Protein AF-A0A2D7XIA0-F1 (afdb_monomer_lite)

pLDDT: mean 88.42, std 13.6, range [32.47, 98.75]

Structure (mmCIF, N/CA/C/O backbone):
data_AF-A0A2D7XIA0-F1
#
_entry.id   AF-A0A2D7XIA0-F1
#
loop_
_atom_site.group_PDB
_atom_site.id
_atom_site.type_symbol
_atom_site.label_atom_id
_atom_site.label_alt_id
_atom_site.label_comp_id
_atom_site.label_asym_id
_atom_site.label_entity_id
_atom_site.label_seq_id
_atom_site.pdbx_PDB_ins_code
_atom_site.Cartn_x
_atom_site.Cartn_y
_atom_site.Cartn_z
_atom_site.occupancy
_atom_site.B_iso_or_equiv
_atom_site.auth_seq_id
_atom_site.auth_comp_id
_atom_site.auth_asym_id
_atom_site.auth_atom_id
_atom_site.pdbx_PDB_model_num
ATOM 1 N N . MET A 1 1 ? 9.851 -0.575 12.752 1.00 73.62 1 MET A N 1
ATOM 2 C CA . MET A 1 1 ? 10.329 0.551 11.914 1.00 73.62 1 MET A CA 1
ATOM 3 C C . MET A 1 1 ? 9.245 0.854 10.890 1.00 73.62 1 MET A C 1
ATOM 5 O O . MET A 1 1 ? 8.615 -0.094 10.438 1.00 73.62 1 MET A O 1
ATOM 9 N N . LYS A 1 2 ? 8.989 2.128 10.565 1.00 90.25 2 LYS A N 1
ATOM 10 C CA . LYS A 1 2 ? 7.952 2.494 9.583 1.00 90.25 2 LYS A CA 1
ATOM 11 C C . LYS A 1 2 ? 8.299 1.929 8.205 1.00 90.25 2 LYS A C 1
ATOM 13 O O . LYS A 1 2 ? 9.472 1.936 7.835 1.00 90.25 2 LYS A O 1
ATOM 18 N N . ARG A 1 3 ? 7.309 1.466 7.441 1.00 94.94 3 ARG A N 1
ATOM 19 C CA . ARG A 1 3 ? 7.526 0.905 6.100 1.00 94.94 3 ARG A CA 1
ATOM 20 C C . ARG A 1 3 ? 7.288 1.941 5.016 1.00 94.94 3 ARG A C 1
ATOM 22 O O . ARG A 1 3 ? 6.216 2.537 4.913 1.00 94.94 3 ARG A O 1
ATOM 29 N N . LEU A 1 4 ? 8.323 2.162 4.216 1.00 96.62 4 LEU A N 1
ATOM 30 C CA . LEU A 1 4 ? 8.286 3.041 3.060 1.00 96.62 4 LEU A CA 1
ATOM 31 C C . LEU A 1 4 ? 7.935 2.186 1.848 1.00 96.62 4 LEU A C 1
ATOM 33 O O . LEU A 1 4 ? 8.758 1.402 1.388 1.00 96.62 4 LEU A O 1
ATOM 37 N N . VAL A 1 5 ? 6.709 2.319 1.352 1.00 98.19 5 VAL A N 1
ATOM 38 C CA . VAL A 1 5 ? 6.204 1.464 0.278 1.00 98.19 5 VAL A CA 1
ATOM 39 C C . VAL A 1 5 ? 6.443 2.141 -1.071 1.00 98.19 5 VAL A C 1
ATOM 41 O O . VAL A 1 5 ? 5.944 3.235 -1.344 1.00 98.19 5 VAL A O 1
ATOM 44 N N . HIS A 1 6 ? 7.246 1.515 -1.927 1.00 98.00 6 HIS A N 1
ATOM 45 C CA . HIS A 1 6 ? 7.620 2.086 -3.217 1.00 98.00 6 HIS A CA 1
ATOM 46 C C . HIS A 1 6 ? 6.668 1.615 -4.318 1.00 98.00 6 HIS A C 1
ATOM 48 O O . HIS A 1 6 ? 6.614 0.433 -4.650 1.00 98.00 6 HIS A O 1
ATOM 54 N N . GLY A 1 7 ? 5.920 2.557 -4.895 1.00 97.56 7 GLY A N 1
ATOM 55 C CA . GLY A 1 7 ? 5.048 2.288 -6.033 1.00 97.56 7 GLY A CA 1
ATOM 56 C C . GLY A 1 7 ? 5.848 1.938 -7.289 1.00 97.56 7 GLY A C 1
ATOM 57 O O . GLY A 1 7 ? 6.831 2.609 -7.610 1.00 97.56 7 GLY A O 1
ATOM 58 N N . THR A 1 8 ? 5.395 0.909 -7.995 1.00 97.38 8 THR A N 1
ATOM 59 C CA . THR A 1 8 ? 5.923 0.425 -9.281 1.00 97.38 8 THR A CA 1
ATOM 60 C C . THR A 1 8 ? 5.027 0.888 -10.446 1.00 97.38 8 THR A C 1
ATOM 62 O O . THR A 1 8 ? 3.911 1.352 -10.187 1.00 97.38 8 THR A O 1
ATOM 65 N N . PRO A 1 9 ? 5.483 0.855 -11.718 1.00 97.75 9 PRO A N 1
ATOM 66 C CA . PRO A 1 9 ? 6.741 0.302 -12.236 1.00 97.75 9 PRO A CA 1
ATOM 67 C C . PRO A 1 9 ? 7.968 1.216 -12.079 1.00 97.75 9 PRO A C 1
ATOM 69 O O . PRO A 1 9 ? 7.899 2.426 -12.287 1.00 97.75 9 PRO A O 1
ATOM 72 N N . ILE A 1 10 ? 9.135 0.627 -11.800 1.00 97.94 10 ILE A N 1
ATOM 73 C CA . ILE A 1 10 ? 10.443 1.292 -11.926 1.00 97.94 10 ILE A CA 1
ATOM 74 C C . ILE A 1 10 ? 10.971 1.095 -13.348 1.00 97.94 10 ILE A C 1
ATOM 76 O O . ILE A 1 10 ? 11.154 -0.039 -13.795 1.00 97.94 10 ILE A O 1
ATOM 80 N N . THR A 1 11 ? 11.248 2.190 -14.061 1.00 95.81 11 THR A N 1
ATOM 81 C CA . THR A 1 11 ? 11.627 2.142 -15.481 1.00 95.81 11 THR A CA 1
ATOM 82 C C . THR A 1 11 ? 12.991 2.795 -15.730 1.00 95.81 11 THR A C 1
ATOM 84 O O . THR A 1 11 ? 13.174 3.966 -15.410 1.00 95.81 11 THR A O 1
ATOM 87 N N . PRO A 1 12 ? 13.949 2.103 -16.378 1.00 95.69 12 PRO A N 1
ATOM 88 C CA . PRO A 1 12 ? 13.855 0.745 -16.923 1.00 95.69 12 PRO A CA 1
ATOM 89 C C . PRO A 1 12 ? 13.878 -0.354 -15.847 1.00 95.69 12 PRO A C 1
ATOM 91 O O . PRO A 1 12 ? 14.567 -0.222 -14.838 1.00 95.69 12 PRO A O 1
ATOM 94 N N . LYS A 1 13 ? 13.208 -1.485 -16.129 1.00 96.69 13 LYS A N 1
ATOM 95 C CA . LYS A 1 13 ? 13.048 -2.649 -15.229 1.00 96.69 13 LYS A CA 1
ATOM 96 C C . LYS A 1 13 ? 14.347 -3.124 -14.568 1.00 96.69 13 LYS A C 1
ATOM 98 O O . LYS A 1 13 ? 14.341 -3.481 -13.397 1.00 96.69 13 LYS A O 1
ATOM 103 N N . ARG A 1 14 ? 15.481 -3.053 -15.278 1.00 96.62 14 ARG A N 1
ATOM 104 C CA . ARG A 1 14 ? 16.814 -3.413 -14.749 1.00 96.62 14 ARG A CA 1
ATOM 105 C C . ARG A 1 14 ? 17.237 -2.640 -13.491 1.00 96.62 14 ARG A C 1
ATOM 107 O O . ARG A 1 14 ? 18.211 -3.021 -12.857 1.00 96.62 14 ARG A O 1
ATOM 114 N N . LEU A 1 15 ? 16.569 -1.531 -13.165 1.00 97.69 15 LEU A N 1
ATOM 115 C CA . LEU A 1 15 ? 16.849 -0.735 -11.970 1.00 97.69 15 LEU A CA 1
ATOM 116 C C . LEU A 1 15 ? 16.057 -1.191 -10.741 1.00 97.69 15 LEU A C 1
ATOM 118 O O . LEU A 1 15 ? 16.455 -0.849 -9.632 1.00 97.69 15 LEU A O 1
ATOM 122 N N . LEU A 1 16 ? 14.978 -1.963 -10.911 1.00 98.25 16 LEU A N 1
ATOM 123 C CA . LEU A 1 16 ? 14.151 -2.449 -9.804 1.00 98.25 16 LEU A CA 1
ATOM 124 C C . LEU A 1 16 ? 14.953 -3.214 -8.726 1.00 98.25 16 LEU A C 1
ATOM 126 O O . LEU A 1 16 ? 14.716 -2.949 -7.549 1.00 98.25 16 LEU A O 1
ATOM 130 N N . PRO A 1 17 ? 15.963 -4.054 -9.058 1.00 98.44 17 PRO A N 1
ATOM 131 C CA . PRO A 1 17 ? 16.793 -4.722 -8.050 1.00 98.44 17 PRO A CA 1
ATOM 132 C C . PRO A 1 17 ? 17.541 -3.782 -7.092 1.00 98.44 17 PRO A C 1
ATOM 134 O O . PRO A 1 17 ? 17.964 -4.220 -6.027 1.00 98.44 17 PRO A O 1
ATOM 137 N N . GLN A 1 18 ? 17.685 -2.490 -7.418 1.00 98.19 18 GLN A N 1
ATOM 138 C CA . GLN A 1 18 ? 18.244 -1.499 -6.488 1.00 98.19 18 GLN A CA 1
ATOM 139 C C . GLN A 1 18 ? 17.353 -1.257 -5.257 1.00 98.19 18 GLN A C 1
ATOM 141 O O . GLN A 1 18 ? 17.819 -0.677 -4.284 1.00 98.19 18 GLN A O 1
ATOM 146 N N . LEU A 1 19 ? 16.090 -1.694 -5.289 1.00 98.25 19 LEU A N 1
ATOM 147 C CA . LEU A 1 19 ? 15.147 -1.629 -4.169 1.00 98.25 19 LEU A CA 1
ATOM 148 C C . LEU A 1 19 ? 15.002 -2.975 -3.437 1.00 98.25 19 LEU A C 1
ATOM 150 O O . LEU A 1 19 ? 14.031 -3.168 -2.708 1.00 98.25 19 LEU A O 1
ATOM 154 N N . LYS A 1 20 ? 15.931 -3.924 -3.628 1.00 98.38 20 LYS A N 1
ATOM 155 C CA . LYS A 1 20 ? 15.899 -5.217 -2.929 1.00 98.38 20 LYS A CA 1
ATOM 156 C C . LYS A 1 20 ? 15.796 -5.017 -1.412 1.00 98.38 20 LYS A C 1
ATOM 158 O O . LYS A 1 20 ? 16.528 -4.219 -0.832 1.00 98.38 20 LYS A O 1
ATOM 163 N N . GLY A 1 21 ? 14.912 -5.780 -0.777 1.00 98.00 21 GLY A N 1
ATOM 164 C CA . GLY A 1 21 ? 14.666 -5.743 0.659 1.00 98.00 21 GLY A CA 1
ATOM 165 C C . GLY A 1 21 ? 13.781 -4.584 1.123 1.00 98.00 21 GLY A C 1
ATOM 166 O O . GLY A 1 21 ? 13.704 -4.363 2.326 1.00 98.00 21 GLY A O 1
ATOM 167 N N . LYS A 1 22 ? 13.142 -3.835 0.212 1.00 98.00 22 LYS A N 1
ATOM 168 C CA . LYS A 1 22 ? 12.190 -2.759 0.541 1.00 98.00 22 LYS A CA 1
ATOM 169 C C . LYS A 1 22 ? 10.736 -3.223 0.370 1.00 98.00 22 LYS A C 1
ATOM 171 O O . LYS A 1 22 ? 10.475 -4.295 -0.173 1.00 98.00 22 LYS A O 1
ATOM 176 N N . SER A 1 23 ? 9.795 -2.402 0.834 1.00 98.56 23 SER A N 1
ATOM 177 C CA . SER A 1 23 ? 8.358 -2.587 0.606 1.00 98.56 23 SER A CA 1
ATOM 178 C C . SER A 1 23 ? 7.933 -2.079 -0.779 1.00 98.56 23 SER A C 1
ATOM 180 O O . SER A 1 23 ? 8.450 -1.067 -1.262 1.00 98.56 23 SER A O 1
ATOM 182 N N . PHE A 1 24 ? 6.935 -2.719 -1.390 1.00 98.69 24 PHE A N 1
ATOM 183 C CA . PHE A 1 24 ? 6.454 -2.384 -2.736 1.00 98.69 24 PHE A CA 1
ATOM 184 C C . PHE A 1 24 ? 4.941 -2.198 -2.788 1.00 98.69 24 PHE A C 1
ATOM 186 O O . PHE A 1 24 ? 4.205 -2.829 -2.039 1.00 98.69 24 PHE A O 1
ATOM 193 N N . CYS A 1 25 ? 4.480 -1.347 -3.702 1.00 98.56 25 CYS A N 1
ATOM 194 C CA . CYS A 1 25 ? 3.079 -1.264 -4.103 1.00 98.56 25 CYS A CA 1
ATOM 195 C C . CYS A 1 25 ? 2.994 -1.541 -5.608 1.00 98.56 25 CYS A C 1
ATOM 197 O O . CYS A 1 25 ? 3.651 -0.865 -6.412 1.00 98.56 25 CYS A O 1
ATOM 199 N N . VAL A 1 26 ? 2.227 -2.562 -5.980 1.00 98.62 26 VAL A N 1
ATOM 200 C CA . VAL A 1 26 ? 2.000 -2.976 -7.367 1.00 98.62 26 VAL A CA 1
ATOM 201 C C . VAL A 1 26 ? 0.521 -2.808 -7.666 1.00 98.62 26 VAL A C 1
ATOM 203 O O . VAL A 1 26 ? -0.319 -3.340 -6.947 1.00 98.62 26 VAL A O 1
ATOM 206 N N . SER A 1 27 ? 0.206 -2.054 -8.717 1.00 97.94 27 SER A N 1
ATOM 207 C CA . SER A 1 27 ? -1.174 -1.804 -9.129 1.00 97.94 27 SER A CA 1
ATOM 208 C C . SER A 1 27 ? -1.606 -2.809 -10.184 1.00 97.94 27 SER A C 1
ATOM 210 O O . SER A 1 27 ? -0.847 -3.099 -11.104 1.00 97.94 27 SER A O 1
ATOM 212 N N . TYR A 1 28 ? -2.849 -3.275 -10.127 1.00 98.25 28 TYR A N 1
ATOM 213 C CA . TYR A 1 28 ? -3.418 -4.140 -11.158 1.00 98.25 28 TYR A CA 1
ATOM 214 C C . TYR A 1 28 ? -3.533 -3.446 -12.527 1.00 98.25 28 TYR A C 1
ATOM 216 O O . TYR A 1 28 ? -3.495 -4.102 -13.563 1.00 98.25 28 TYR A O 1
ATOM 224 N N . MET A 1 29 ? -3.556 -2.105 -12.555 1.00 96.25 29 MET A N 1
ATOM 225 C CA . MET A 1 29 ? -3.410 -1.320 -13.793 1.00 96.25 29 MET A CA 1
ATOM 226 C C . MET A 1 29 ? -2.012 -1.416 -14.421 1.00 96.25 29 MET A C 1
ATOM 228 O O . MET A 1 29 ? -1.863 -1.118 -15.605 1.00 96.25 29 MET A O 1
ATOM 232 N N . HIS A 1 30 ? -0.998 -1.782 -13.633 1.00 96.31 30 HIS A N 1
ATOM 233 C CA . HIS A 1 30 ? 0.407 -1.894 -14.031 1.00 96.31 30 HIS A CA 1
ATOM 234 C C . HIS A 1 30 ? 1.074 -3.113 -13.347 1.00 96.31 30 HIS A C 1
ATOM 236 O O . HIS A 1 30 ? 1.945 -2.948 -12.485 1.00 96.31 30 HIS A O 1
ATOM 242 N N . PRO A 1 31 ? 0.643 -4.352 -13.674 1.00 97.81 31 PRO A N 1
ATOM 243 C CA . PRO A 1 31 ? 1.037 -5.560 -12.946 1.00 97.81 31 PRO A CA 1
ATOM 244 C C . PRO A 1 31 ? 2.395 -6.134 -13.388 1.00 97.81 31 PRO A C 1
ATOM 246 O O . PRO A 1 31 ? 2.843 -7.147 -12.851 1.00 97.81 31 PRO A O 1
ATOM 249 N N . GLU A 1 32 ? 3.060 -5.523 -14.373 1.00 97.38 32 GLU A N 1
ATOM 250 C CA . GLU A 1 32 ? 4.203 -6.083 -15.106 1.00 97.38 32 GLU A CA 1
ATOM 251 C C . GLU A 1 32 ? 5.465 -6.362 -14.272 1.00 97.38 32 GLU A C 1
ATOM 253 O O . GLU A 1 32 ? 6.375 -7.036 -14.758 1.00 97.38 32 GLU A O 1
ATOM 258 N N . GLN A 1 33 ? 5.542 -5.826 -13.050 1.00 98.12 33 GLN A N 1
ATOM 259 C CA . GLN A 1 33 ? 6.669 -6.007 -12.126 1.00 98.12 33 GLN A CA 1
ATOM 260 C C . GLN A 1 33 ? 6.307 -6.813 -10.872 1.00 98.12 33 GLN A C 1
ATOM 262 O O . GLN A 1 33 ? 7.118 -6.902 -9.953 1.00 98.12 33 GLN A O 1
ATOM 267 N N . LEU A 1 34 ? 5.109 -7.414 -10.810 1.00 98.69 34 LEU A N 1
ATOM 268 C CA . LEU A 1 34 ? 4.677 -8.163 -9.626 1.00 98.69 34 LEU A CA 1
ATOM 269 C C . LEU A 1 34 ? 5.642 -9.306 -9.280 1.00 98.69 34 LEU A C 1
ATOM 271 O O . LEU A 1 34 ? 5.996 -9.465 -8.116 1.00 98.69 34 LEU A O 1
ATOM 275 N N . ALA A 1 35 ? 6.050 -10.100 -10.273 1.00 98.50 35 ALA A N 1
ATOM 276 C CA . ALA A 1 35 ? 6.908 -11.261 -10.042 1.00 98.50 35 ALA A CA 1
ATOM 277 C C . ALA A 1 35 ? 8.250 -10.845 -9.424 1.00 98.50 35 ALA A C 1
ATOM 279 O O . ALA A 1 35 ? 8.656 -11.394 -8.404 1.00 98.50 35 ALA A O 1
ATOM 280 N N . GLU A 1 36 ? 8.883 -9.806 -9.970 1.00 98.62 36 GLU A N 1
ATOM 281 C CA . GLU A 1 36 ? 10.132 -9.277 -9.429 1.00 98.62 36 GLU A CA 1
ATOM 282 C C . GLU A 1 36 ? 9.936 -8.652 -8.046 1.00 98.62 36 GLU A C 1
ATOM 284 O O . GLU A 1 36 ? 10.786 -8.808 -7.177 1.00 98.62 36 GLU A O 1
ATOM 289 N N . CYS A 1 37 ? 8.820 -7.959 -7.805 1.00 98.69 37 CYS A N 1
ATOM 290 C CA . CYS A 1 37 ? 8.518 -7.419 -6.481 1.00 98.69 37 CYS A CA 1
ATOM 291 C C . CYS A 1 37 ? 8.350 -8.517 -5.427 1.00 98.69 37 CYS A C 1
ATOM 293 O O . CYS A 1 37 ? 8.817 -8.329 -4.309 1.00 98.69 37 CYS A O 1
ATOM 295 N N . ILE A 1 38 ? 7.745 -9.659 -5.771 1.00 98.75 38 ILE A N 1
ATOM 296 C CA . ILE A 1 38 ? 7.645 -10.818 -4.869 1.00 98.75 38 ILE A CA 1
ATOM 297 C C . ILE A 1 38 ? 9.037 -11.379 -4.541 1.00 98.75 38 ILE A C 1
ATOM 299 O O . ILE A 1 38 ? 9.295 -11.732 -3.396 1.00 98.75 38 ILE A O 1
ATOM 303 N N . GLU A 1 39 ? 9.952 -11.429 -5.510 1.00 98.50 39 GLU A N 1
ATOM 304 C CA . GLU A 1 39 ? 11.327 -11.905 -5.283 1.00 98.50 39 GLU A CA 1
ATOM 305 C C . GLU A 1 39 ? 12.189 -10.916 -4.484 1.00 98.50 39 GLU A C 1
ATOM 307 O O . GLU A 1 39 ? 13.129 -11.310 -3.790 1.00 98.50 39 GLU A O 1
ATOM 312 N N . LEU A 1 40 ? 11.911 -9.617 -4.619 1.00 98.62 40 LEU A N 1
ATOM 313 C CA . LEU A 1 40 ? 12.739 -8.551 -4.062 1.00 98.62 40 LEU A CA 1
ATOM 314 C C . LEU A 1 40 ? 12.235 -8.013 -2.725 1.00 98.62 40 LEU A C 1
ATOM 316 O O . LEU A 1 40 ? 13.024 -7.363 -2.036 1.00 98.62 40 LEU A O 1
ATOM 320 N N . VAL A 1 41 ? 10.963 -8.213 -2.365 1.00 98.56 41 VAL A N 1
ATOM 321 C CA . VAL A 1 41 ? 10.404 -7.703 -1.104 1.00 98.56 41 VAL A CA 1
ATOM 322 C C . VAL A 1 41 ? 11.146 -8.309 0.088 1.00 98.56 41 VAL A C 1
ATOM 324 O O . VAL A 1 41 ? 11.486 -9.490 0.102 1.00 98.56 41 VAL A O 1
ATOM 327 N N . GLY A 1 42 ? 11.450 -7.485 1.092 1.00 97.81 42 GLY A N 1
ATOM 328 C CA . GLY A 1 42 ? 12.070 -7.974 2.324 1.00 97.81 42 GLY A CA 1
ATOM 329 C C . GLY A 1 42 ? 11.107 -8.847 3.135 1.00 97.81 42 GLY A C 1
ATOM 330 O O . GLY A 1 42 ? 9.906 -8.599 3.150 1.00 97.81 42 GLY A O 1
ATOM 331 N N . GLU A 1 43 ? 11.632 -9.830 3.868 1.00 95.06 43 GLU A N 1
ATOM 332 C CA . GLU A 1 43 ? 10.827 -10.740 4.707 1.00 95.06 43 GLU A CA 1
ATOM 333 C C . GLU A 1 43 ? 9.964 -9.991 5.740 1.00 95.06 43 GLU A C 1
ATOM 335 O O . GLU A 1 43 ? 8.821 -10.355 5.988 1.00 95.06 43 GLU A O 1
ATOM 340 N N . ASN A 1 44 ? 10.490 -8.888 6.286 1.00 94.88 44 ASN A N 1
ATOM 341 C CA . ASN A 1 44 ? 9.807 -8.034 7.266 1.00 94.88 44 ASN A CA 1
ATOM 342 C C . ASN A 1 44 ? 9.151 -6.782 6.644 1.00 94.88 44 ASN A C 1
ATOM 344 O O . ASN A 1 44 ? 8.788 -5.849 7.371 1.00 94.88 44 ASN A O 1
ATOM 348 N N . GLU A 1 45 ? 9.069 -6.715 5.315 1.00 97.31 45 GLU A N 1
ATOM 349 C CA . GLU A 1 45 ? 8.474 -5.613 4.550 1.00 97.31 45 GLU A CA 1
ATOM 350 C C . GLU A 1 45 ? 7.041 -5.956 4.109 1.00 97.31 45 GLU A C 1
ATOM 352 O O . GLU A 1 45 ? 6.539 -7.030 4.425 1.00 97.31 45 GLU A O 1
ATOM 357 N N . ILE A 1 46 ? 6.358 -5.048 3.407 1.00 97.94 46 ILE A N 1
ATOM 358 C CA . ILE A 1 46 ? 4.989 -5.256 2.911 1.00 97.94 46 ILE A CA 1
ATOM 359 C C . ILE A 1 46 ? 4.941 -5.161 1.380 1.00 97.94 46 ILE A C 1
ATOM 361 O O . ILE A 1 46 ? 5.578 -4.289 0.780 1.00 97.94 46 ILE A O 1
ATOM 365 N N . LEU A 1 47 ? 4.155 -6.040 0.752 1.00 98.69 47 LEU A N 1
ATOM 366 C CA . LEU A 1 47 ? 3.783 -5.945 -0.662 1.00 98.69 47 LEU A CA 1
ATOM 367 C C . LEU A 1 47 ? 2.304 -5.557 -0.773 1.00 98.69 47 LEU A C 1
ATOM 369 O O . LEU A 1 47 ? 1.422 -6.367 -0.517 1.00 98.69 47 LEU A O 1
ATOM 373 N N . ILE A 1 48 ? 2.017 -4.321 -1.165 1.00 98.69 48 ILE A N 1
ATOM 374 C CA . ILE A 1 48 ? 0.648 -3.843 -1.371 1.00 98.69 48 ILE A CA 1
ATOM 375 C C . ILE A 1 48 ? 0.197 -4.177 -2.793 1.00 98.69 48 ILE A C 1
ATOM 377 O O . ILE A 1 48 ? 0.863 -3.822 -3.768 1.00 98.69 48 ILE A O 1
ATOM 381 N N . LEU A 1 49 ? -0.951 -4.841 -2.894 1.00 98.75 49 LEU A N 1
ATOM 382 C CA . LEU A 1 49 ? -1.640 -5.167 -4.137 1.00 98.75 49 LEU A CA 1
ATOM 383 C C . LEU A 1 49 ? -2.777 -4.157 -4.327 1.00 98.75 49 LEU A C 1
ATOM 385 O O . LEU A 1 49 ? -3.854 -4.285 -3.741 1.00 98.75 49 LEU A O 1
ATOM 389 N N . ASP A 1 50 ? -2.494 -3.118 -5.105 1.00 97.88 50 ASP A N 1
ATOM 390 C CA . ASP A 1 50 ? -3.403 -2.012 -5.395 1.00 97.88 50 ASP A CA 1
ATOM 391 C C . ASP A 1 50 ? -4.344 -2.378 -6.552 1.00 97.88 50 ASP A C 1
ATOM 393 O O . ASP A 1 50 ? -3.943 -2.955 -7.563 1.00 97.88 50 ASP A O 1
ATOM 397 N N . ASN A 1 51 ? -5.620 -2.034 -6.406 1.00 96.38 51 ASN A N 1
ATOM 398 C CA . ASN A 1 51 ? -6.676 -2.432 -7.336 1.00 96.38 51 ASN A CA 1
ATOM 399 C C . ASN A 1 51 ? -6.772 -1.570 -8.612 1.00 96.38 51 ASN A C 1
ATOM 401 O O . ASN A 1 51 ? -7.488 -1.918 -9.553 1.00 96.38 51 ASN A O 1
ATOM 405 N N . GLY A 1 52 ? -6.046 -0.451 -8.667 1.00 94.12 52 GLY A N 1
ATOM 406 C CA . GLY A 1 52 ? -5.972 0.438 -9.819 1.00 94.12 52 GLY A CA 1
ATOM 407 C C . GLY A 1 52 ? -7.116 1.443 -9.975 1.00 94.12 52 GLY A C 1
ATOM 408 O O . GLY A 1 52 ? -7.041 2.275 -10.886 1.00 94.12 52 GLY A O 1
ATOM 409 N N . ALA A 1 53 ? -8.123 1.441 -9.094 1.00 92.25 53 ALA A N 1
ATOM 410 C CA . ALA A 1 53 ? -9.324 2.277 -9.202 1.00 92.25 53 ALA A CA 1
ATOM 411 C C . ALA A 1 53 ? -8.998 3.771 -9.331 1.00 92.25 53 ALA A C 1
ATOM 413 O O . ALA A 1 53 ? -9.483 4.453 -10.235 1.00 92.25 53 ALA A O 1
ATOM 414 N N . PHE A 1 54 ? -8.085 4.273 -8.495 1.00 88.81 54 PHE A N 1
ATOM 415 C CA . PHE A 1 54 ? -7.656 5.672 -8.539 1.00 88.81 54 PHE A CA 1
ATOM 416 C C . PHE A 1 54 ? -7.013 6.053 -9.883 1.00 88.81 54 PHE A C 1
ATOM 418 O O . PHE A 1 54 ? -7.211 7.156 -10.401 1.00 88.81 54 PHE A O 1
ATOM 425 N N . THR A 1 55 ? -6.227 5.146 -10.470 1.00 90.00 55 THR A N 1
ATOM 426 C CA . THR A 1 55 ? -5.590 5.373 -11.774 1.00 90.00 55 THR A CA 1
ATOM 427 C C . THR A 1 55 ? -6.616 5.343 -12.902 1.00 90.00 55 THR A C 1
ATOM 429 O O . THR A 1 55 ? -6.550 6.201 -13.784 1.00 90.00 55 THR A O 1
ATOM 432 N N . ALA A 1 56 ? -7.562 4.402 -12.867 1.00 91.75 56 ALA A N 1
ATOM 433 C CA . ALA A 1 56 ? -8.652 4.310 -13.832 1.00 91.75 56 ALA A CA 1
ATOM 434 C C . ALA A 1 56 ? -9.525 5.573 -13.813 1.00 91.75 56 ALA A C 1
ATOM 436 O O . ALA A 1 56 ? -9.707 6.207 -14.853 1.00 91.75 56 ALA A O 1
ATOM 437 N N . TRP A 1 57 ? -9.935 6.026 -12.626 1.00 90.00 57 TRP A N 1
ATOM 438 C CA . TRP A 1 57 ? -10.712 7.252 -12.447 1.00 90.00 57 TRP A CA 1
ATOM 439 C C . TRP A 1 57 ? -10.013 8.491 -13.003 1.00 90.00 57 TRP A C 1
ATOM 441 O O . TRP A 1 57 ? -10.604 9.231 -13.787 1.00 90.00 57 TRP A O 1
ATOM 451 N N . LYS A 1 58 ? -8.723 8.686 -12.695 1.00 87.75 58 LYS A N 1
ATOM 452 C CA . LYS A 1 58 ? -7.949 9.805 -13.262 1.00 87.75 58 LYS A CA 1
ATOM 453 C C . LYS A 1 58 ? -7.852 9.773 -14.788 1.00 87.75 58 LYS A C 1
ATOM 455 O O . LYS A 1 58 ? -7.614 10.814 -15.393 1.00 87.75 58 LYS A O 1
ATOM 460 N N . LYS A 1 59 ? -7.973 8.593 -15.397 1.00 92.00 59 LYS A N 1
ATOM 461 C CA . LYS A 1 59 ? -7.955 8.398 -16.852 1.00 92.00 59 LYS A CA 1
ATOM 462 C C . LYS A 1 59 ? -9.361 8.375 -17.470 1.00 92.00 59 LYS A C 1
ATOM 464 O O . LYS A 1 59 ? -9.458 8.217 -18.680 1.00 92.00 59 LYS A O 1
ATOM 469 N N . GLY A 1 60 ? -10.428 8.519 -16.677 1.00 91.81 60 GLY A N 1
ATOM 470 C CA . GLY A 1 60 ? -11.809 8.403 -17.156 1.00 91.81 60 GLY A CA 1
ATOM 471 C C . GLY A 1 60 ? -12.182 6.991 -17.623 1.00 91.81 60 GLY A C 1
ATOM 472 O O . GLY A 1 60 ? -13.051 6.844 -18.476 1.00 91.81 60 GLY A O 1
ATOM 473 N N . ILE A 1 61 ? -11.505 5.962 -17.107 1.00 92.62 61 ILE A N 1
ATOM 474 C CA . ILE A 1 61 ? -11.757 4.556 -17.439 1.00 92.62 61 ILE A CA 1
ATOM 475 C C . ILE A 1 61 ? -12.770 3.993 -16.441 1.00 92.62 61 ILE A C 1
ATOM 477 O O . ILE A 1 61 ? -12.548 4.043 -15.231 1.00 92.62 61 ILE A O 1
ATOM 481 N N . THR A 1 62 ? -13.860 3.427 -16.954 1.00 91.31 62 THR A N 1
ATOM 482 C CA . THR A 1 62 ? -14.831 2.669 -16.158 1.00 91.31 62 THR A CA 1
ATOM 483 C C . THR A 1 62 ? -14.343 1.235 -15.977 1.00 91.31 62 THR A C 1
ATOM 485 O O . THR A 1 62 ? -13.972 0.583 -16.950 1.00 91.31 62 THR A O 1
ATOM 488 N N . LEU A 1 63 ? -14.350 0.752 -14.735 1.00 92.94 63 LEU A N 1
ATOM 489 C CA . LEU A 1 63 ? -13.988 -0.620 -14.382 1.00 92.94 63 LEU A CA 1
ATOM 490 C C . LEU A 1 63 ? -15.259 -1.458 -14.227 1.00 92.94 63 LEU A C 1
ATOM 492 O O . LEU A 1 63 ? -16.175 -1.058 -13.507 1.00 92.94 63 LEU A O 1
ATOM 496 N N . ASP A 1 64 ? -15.322 -2.594 -14.913 1.00 93.06 64 ASP A N 1
ATOM 497 C CA . ASP A 1 64 ? -16.480 -3.486 -14.930 1.00 93.06 64 ASP A CA 1
ATOM 498 C C . ASP A 1 64 ? -16.292 -4.706 -14.009 1.00 93.06 64 ASP A C 1
ATOM 500 O O . ASP A 1 64 ? -15.298 -4.835 -13.295 1.00 93.06 64 ASP A O 1
ATOM 504 N N . ALA A 1 65 ? -17.269 -5.615 -13.994 1.00 92.50 65 ALA A N 1
ATOM 505 C CA . ALA A 1 65 ? -17.198 -6.828 -13.181 1.00 92.50 65 ALA A CA 1
ATOM 506 C C . ALA A 1 65 ? -16.002 -7.725 -13.553 1.00 92.50 65 ALA A C 1
ATOM 508 O O . ALA A 1 65 ? -15.356 -8.275 -12.662 1.00 92.50 65 ALA A O 1
ATOM 509 N N . ALA A 1 66 ? -15.666 -7.820 -14.845 1.00 96.12 66 ALA A N 1
ATOM 510 C CA . ALA A 1 66 ? -14.547 -8.631 -15.315 1.00 96.12 66 ALA A CA 1
ATOM 511 C C . ALA A 1 66 ? -13.203 -8.097 -14.798 1.00 96.12 66 ALA A C 1
ATOM 513 O O . ALA A 1 66 ? -12.330 -8.887 -14.431 1.00 96.12 66 ALA A O 1
ATOM 514 N N . TRP A 1 67 ? -13.052 -6.770 -14.699 1.00 96.00 67 TRP A N 1
ATOM 515 C CA . TRP A 1 67 ? -11.901 -6.149 -14.046 1.00 96.00 67 TRP A CA 1
ATOM 516 C C . TRP A 1 67 ? -11.752 -6.605 -12.596 1.00 96.00 67 TRP A C 1
ATOM 518 O O . TRP A 1 67 ? -10.664 -7.003 -12.180 1.00 96.00 67 TRP A O 1
ATOM 528 N N . TRP A 1 68 ? -12.836 -6.554 -11.821 1.00 95.25 68 TRP A N 1
ATOM 529 C CA . TRP A 1 68 ? -12.796 -6.895 -10.401 1.00 95.25 68 TRP A CA 1
ATOM 530 C C . TRP A 1 68 ? -12.510 -8.377 -10.170 1.00 95.25 68 TRP A C 1
ATOM 532 O O . TRP A 1 68 ? -11.674 -8.707 -9.331 1.00 95.25 68 TRP A O 1
ATOM 542 N N . ASP A 1 69 ? -13.131 -9.265 -10.943 1.00 95.88 69 ASP A N 1
ATOM 543 C CA . ASP A 1 69 ? -12.859 -10.702 -10.860 1.00 95.88 69 ASP A CA 1
ATOM 544 C C . ASP A 1 69 ? -11.400 -11.013 -11.233 1.00 95.88 69 ASP A C 1
ATOM 546 O O . ASP A 1 69 ? -10.720 -11.775 -10.538 1.00 95.88 69 ASP A O 1
ATOM 550 N N . GLY A 1 70 ? -10.882 -10.350 -12.272 1.00 98.12 70 GLY A N 1
ATOM 551 C CA . GLY A 1 70 ? -9.476 -10.424 -12.660 1.00 98.12 70 GLY A CA 1
ATOM 552 C C . GLY A 1 70 ? -8.528 -9.910 -11.573 1.00 98.12 70 GLY A C 1
ATOM 553 O O . GLY A 1 70 ? -7.517 -10.555 -11.287 1.00 98.12 70 GLY A O 1
ATOM 554 N N . PHE A 1 71 ? -8.874 -8.795 -10.926 1.00 98.19 71 PHE A N 1
ATOM 555 C CA . PHE A 1 71 ? -8.111 -8.227 -9.816 1.00 98.19 71 PHE A CA 1
ATOM 556 C C . PHE A 1 71 ? -8.016 -9.204 -8.643 1.00 98.19 71 PHE A C 1
ATOM 558 O O . PHE A 1 71 ? -6.914 -9.471 -8.163 1.00 98.19 71 PHE A O 1
ATOM 565 N N . TYR A 1 72 ? -9.136 -9.779 -8.196 1.00 98.12 72 TYR A N 1
ATOM 566 C CA . TYR A 1 72 ? -9.120 -10.718 -7.072 1.00 98.12 72 TYR A CA 1
ATOM 567 C C . TYR A 1 72 ? -8.357 -12.001 -7.405 1.00 98.12 72 TYR A C 1
ATOM 569 O O . TYR A 1 72 ? -7.574 -12.475 -6.581 1.00 98.12 72 TYR A O 1
ATOM 577 N N . ALA A 1 73 ? -8.516 -12.543 -8.617 1.00 98.38 73 ALA A N 1
ATOM 578 C CA . ALA A 1 73 ? -7.745 -13.704 -9.062 1.00 98.38 73 ALA A CA 1
ATOM 579 C C . ALA A 1 73 ? -6.233 -13.415 -9.060 1.00 98.38 73 ALA A C 1
ATOM 581 O O . ALA A 1 73 ? -5.442 -14.210 -8.545 1.00 98.38 73 ALA A O 1
ATOM 582 N N . TRP A 1 74 ? -5.837 -12.249 -9.576 1.00 98.75 74 TRP A N 1
ATOM 583 C CA . TRP A 1 74 ? -4.453 -11.780 -9.578 1.00 98.75 74 TRP A CA 1
ATOM 584 C C . TRP A 1 74 ? -3.901 -11.589 -8.161 1.00 98.75 74 TRP A C 1
ATOM 586 O O . TRP A 1 74 ? -2.816 -12.087 -7.849 1.00 98.75 74 TRP A O 1
ATOM 596 N N . ALA A 1 75 ? -4.658 -10.931 -7.281 1.00 98.62 75 ALA A N 1
ATOM 597 C CA . ALA A 1 75 ? -4.235 -10.666 -5.914 1.00 98.62 75 ALA A CA 1
ATOM 598 C C . ALA A 1 75 ? -4.103 -11.958 -5.095 1.00 98.62 75 ALA A C 1
ATOM 600 O O . ALA A 1 75 ? -3.111 -12.145 -4.390 1.00 98.62 75 ALA A O 1
ATOM 601 N N . ASN A 1 76 ? -5.051 -12.890 -5.226 1.00 98.56 76 ASN A N 1
ATOM 602 C CA . ASN A 1 76 ? -4.991 -14.190 -4.557 1.00 98.56 76 ASN A CA 1
ATOM 603 C C . ASN A 1 76 ? -3.769 -15.002 -5.009 1.00 98.56 76 ASN A C 1
ATOM 605 O O . ASN A 1 76 ? -3.046 -15.535 -4.168 1.00 98.56 76 ASN A O 1
ATOM 609 N N . ALA A 1 77 ? -3.476 -15.029 -6.313 1.00 98.62 77 ALA A N 1
ATOM 610 C CA . ALA A 1 77 ? -2.290 -15.703 -6.837 1.00 98.62 77 ALA A CA 1
ATOM 611 C C . ALA A 1 77 ? -0.973 -15.074 -6.338 1.00 98.62 77 ALA A C 1
ATOM 613 O O . ALA A 1 77 ? 0.026 -15.778 -6.173 1.00 98.62 77 ALA A O 1
ATOM 614 N N . ALA A 1 78 ? -0.954 -13.761 -6.092 1.00 98.75 78 ALA A N 1
ATOM 615 C CA . ALA A 1 78 ? 0.181 -13.081 -5.474 1.00 98.75 78 ALA A CA 1
ATOM 616 C C . ALA A 1 78 ? 0.319 -13.445 -3.985 1.00 98.75 78 ALA A C 1
ATOM 618 O O . ALA A 1 78 ? 1.410 -13.788 -3.532 1.00 98.75 78 ALA A O 1
ATOM 619 N N . MET A 1 79 ? -0.789 -13.435 -3.237 1.00 98.62 79 MET A N 1
ATOM 620 C CA . MET A 1 79 ? -0.828 -13.776 -1.809 1.00 98.62 79 MET A CA 1
ATOM 621 C C . MET A 1 79 ? -0.481 -15.241 -1.514 1.00 98.62 79 MET A C 1
ATOM 623 O O . MET A 1 79 ? 0.012 -15.526 -0.420 1.00 98.62 79 MET A O 1
ATOM 627 N N . ASP A 1 80 ? -0.701 -16.149 -2.471 1.00 98.50 80 ASP A N 1
ATOM 628 C CA . ASP A 1 80 ? -0.249 -17.548 -2.412 1.00 98.50 80 ASP A CA 1
ATOM 629 C C . ASP A 1 80 ? 1.283 -17.668 -2.439 1.00 98.50 80 ASP A C 1
ATOM 631 O O . ASP A 1 80 ? 1.849 -18.594 -1.863 1.00 98.50 80 ASP A O 1
ATOM 635 N N . LYS A 1 81 ? 1.965 -16.730 -3.109 1.00 98.31 81 LYS A N 1
ATOM 636 C CA . LYS A 1 81 ? 3.425 -16.733 -3.299 1.00 98.31 81 LYS A CA 1
ATOM 637 C C . LYS A 1 81 ? 4.164 -15.836 -2.307 1.00 98.31 81 LYS A C 1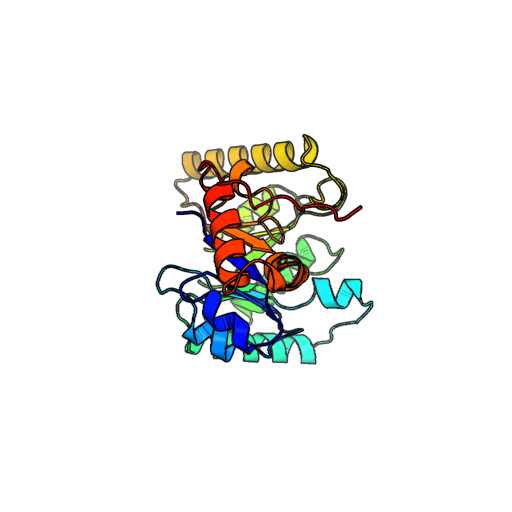
ATOM 639 O O . LYS A 1 81 ? 5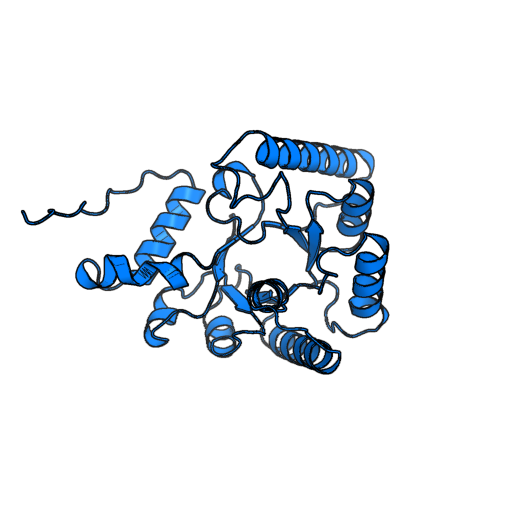.357 -16.020 -2.096 1.00 98.31 81 LYS A O 1
ATOM 644 N N . CYS A 1 82 ? 3.476 -14.854 -1.731 1.00 98.31 82 CYS A N 1
ATOM 645 C CA . CYS A 1 82 ? 4.054 -13.811 -0.895 1.00 98.31 82 CYS A CA 1
ATOM 646 C C . CYS A 1 82 ? 3.232 -13.674 0.403 1.00 98.31 82 CYS A C 1
ATOM 648 O O . CYS A 1 82 ? 2.166 -13.051 0.399 1.00 98.31 82 CYS A O 1
ATOM 650 N N . PRO A 1 83 ? 3.686 -14.273 1.524 1.00 96.75 83 PRO A N 1
ATOM 651 C CA . PRO A 1 83 ? 2.965 -14.256 2.800 1.00 96.75 83 PRO A CA 1
ATOM 652 C C . PRO A 1 83 ? 2.685 -12.848 3.340 1.00 96.75 83 PRO A C 1
ATOM 654 O O . PRO A 1 83 ? 1.633 -12.612 3.927 1.00 96.75 83 PRO A O 1
ATOM 657 N N . ASN A 1 84 ? 3.580 -11.899 3.080 1.00 97.00 84 ASN A N 1
ATOM 658 C CA . ASN A 1 84 ? 3.480 -10.495 3.481 1.00 97.00 84 ASN A CA 1
ATOM 659 C C . ASN A 1 84 ? 2.803 -9.588 2.431 1.00 97.00 84 ASN A C 1
ATOM 661 O O . ASN A 1 84 ? 2.882 -8.360 2.532 1.00 97.00 84 ASN A O 1
ATOM 665 N N . ALA A 1 85 ? 2.134 -10.168 1.427 1.00 98.62 85 ALA A N 1
ATOM 666 C CA . ALA A 1 85 ? 1.290 -9.411 0.513 1.00 98.62 85 ALA A CA 1
ATOM 667 C C . ALA A 1 85 ? -0.056 -9.043 1.152 1.00 98.62 85 ALA A C 1
ATOM 669 O O . ALA A 1 85 ? -0.679 -9.870 1.817 1.00 98.62 85 ALA A O 1
ATOM 670 N N . VAL A 1 86 ? -0.507 -7.811 0.910 1.00 98.69 86 VAL A N 1
ATOM 671 C CA . VAL A 1 86 ? -1.747 -7.239 1.442 1.00 98.69 86 VAL A CA 1
ATOM 672 C C . VAL A 1 86 ? -2.594 -6.698 0.294 1.00 98.69 86 VAL A C 1
ATOM 674 O O . VAL A 1 86 ? -2.126 -5.894 -0.514 1.00 98.69 86 VAL A O 1
ATOM 677 N N . CYS A 1 87 ? -3.847 -7.145 0.216 1.00 98.44 87 CYS A N 1
ATOM 678 C CA . CYS A 1 87 ? -4.778 -6.808 -0.860 1.00 98.44 87 CYS A CA 1
ATOM 679 C C . CYS A 1 87 ? -5.633 -5.589 -0.505 1.00 98.44 87 CYS A C 1
ATOM 681 O O . CYS A 1 87 ? -6.372 -5.626 0.477 1.00 98.44 87 CYS A O 1
ATOM 683 N N . VAL A 1 88 ? -5.591 -4.534 -1.322 1.00 97.81 88 VAL A N 1
ATOM 684 C CA . VAL A 1 88 ? -6.434 -3.345 -1.124 1.00 97.81 88 VAL A CA 1
ATOM 685 C C . VAL A 1 88 ? -7.844 -3.609 -1.645 1.00 97.81 88 VAL A C 1
ATOM 687 O O . VAL A 1 88 ? -8.047 -3.819 -2.843 1.00 97.81 88 VAL A O 1
ATOM 690 N N . ILE A 1 89 ? -8.828 -3.588 -0.747 1.00 95.38 89 ILE A N 1
ATOM 691 C CA . ILE A 1 89 ? -10.237 -3.767 -1.105 1.00 95.38 89 ILE A CA 1
ATOM 692 C C . ILE A 1 89 ? -10.692 -2.580 -1.973 1.00 95.38 89 ILE A C 1
ATOM 694 O O . ILE A 1 89 ? -10.391 -1.436 -1.630 1.00 95.38 89 ILE A O 1
ATOM 698 N N . PRO A 1 90 ? -11.400 -2.826 -3.089 1.00 89.38 90 PRO A N 1
ATOM 699 C CA . PRO A 1 90 ? -12.036 -1.777 -3.879 1.00 89.38 90 PRO A CA 1
ATOM 700 C C . PRO A 1 90 ? -13.028 -0.937 -3.076 1.00 89.38 90 PRO A C 1
ATOM 702 O O . PRO A 1 90 ? -13.801 -1.468 -2.280 1.00 89.38 90 PRO A O 1
ATOM 705 N N . ASP A 1 91 ? -13.047 0.361 -3.349 1.00 84.00 91 ASP A N 1
ATOM 706 C CA . ASP A 1 91 ? -14.042 1.308 -2.861 1.00 84.00 91 ASP A CA 1
ATOM 707 C C . ASP A 1 91 ? -14.895 1.848 -4.019 1.00 84.00 91 ASP A C 1
ATOM 709 O O . ASP A 1 91 ? -14.550 1.735 -5.201 1.00 84.00 91 ASP A O 1
ATOM 713 N N . VAL A 1 92 ? -16.051 2.424 -3.683 1.00 76.06 92 VAL A N 1
ATOM 714 C CA . VAL A 1 92 ? -16.842 3.189 -4.645 1.00 76.06 92 VAL A CA 1
ATOM 715 C C . VAL A 1 92 ? -16.318 4.619 -4.648 1.00 76.06 92 VAL A C 1
ATOM 717 O O . VAL A 1 92 ? -16.487 5.370 -3.687 1.00 76.06 92 VAL A O 1
ATOM 720 N N . ILE A 1 93 ? -15.715 5.032 -5.760 1.00 71.38 93 ILE A N 1
ATOM 721 C CA . ILE A 1 93 ? -15.253 6.412 -5.929 1.00 71.38 93 ILE A CA 1
ATOM 722 C C . ILE A 1 93 ? -16.460 7.355 -5.903 1.00 71.38 93 ILE A C 1
ATOM 724 O O . ILE A 1 93 ? -17.380 7.215 -6.706 1.00 71.38 93 ILE A O 1
ATOM 728 N N . ASN A 1 94 ? -16.433 8.336 -4.994 1.00 68.94 94 ASN A N 1
ATOM 729 C CA . ASN A 1 94 ? -17.563 9.221 -4.668 1.00 68.94 94 ASN A CA 1
ATOM 730 C C . ASN A 1 94 ? -18.825 8.490 -4.159 1.00 68.94 94 ASN A C 1
ATOM 732 O O . ASN A 1 94 ? -19.911 9.068 -4.199 1.00 68.94 94 ASN A O 1
ATOM 736 N N . GLY A 1 95 ? -18.703 7.239 -3.709 1.00 73.94 95 GLY A N 1
ATOM 737 C CA . GLY A 1 95 ? -19.791 6.507 -3.067 1.00 73.94 95 GLY A CA 1
ATOM 738 C C . GLY A 1 95 ? -19.994 6.906 -1.607 1.00 73.94 95 GLY A C 1
ATOM 739 O O . GLY A 1 95 ? -19.251 7.717 -1.052 1.00 73.94 95 GLY A O 1
ATOM 740 N N . ASP A 1 96 ? -21.015 6.321 -0.988 1.00 85.31 96 ASP A N 1
ATOM 741 C CA . ASP A 1 96 ? -21.289 6.469 0.438 1.00 85.31 96 ASP A CA 1
ATOM 742 C C . ASP A 1 96 ? -20.699 5.312 1.266 1.00 85.31 96 ASP A C 1
ATOM 744 O O . ASP A 1 96 ? -20.270 4.275 0.750 1.00 85.31 96 ASP A O 1
ATOM 748 N N . GLU A 1 97 ? -20.688 5.489 2.589 1.00 87.88 97 GLU A N 1
ATOM 749 C CA . GLU A 1 97 ? -20.160 4.494 3.528 1.00 87.88 97 GLU A CA 1
ATOM 750 C C . GLU A 1 97 ? -20.883 3.143 3.419 1.00 87.88 97 GLU A C 1
ATOM 752 O O . GLU A 1 97 ? -20.265 2.092 3.588 1.00 87.88 97 GLU A O 1
ATOM 757 N N . ALA A 1 98 ? -22.188 3.151 3.122 1.00 87.56 98 ALA A N 1
ATOM 758 C CA . ALA A 1 98 ? -22.986 1.936 2.984 1.00 87.56 98 ALA A CA 1
ATOM 759 C C . ALA A 1 98 ? -22.555 1.116 1.759 1.00 87.56 98 ALA A C 1
ATOM 761 O O . ALA A 1 98 ? -22.389 -0.101 1.857 1.00 87.56 98 ALA A O 1
ATOM 762 N N . SER A 1 99 ? -22.304 1.784 0.635 1.00 87.06 99 SER A N 1
ATOM 763 C CA . SER A 1 99 ? -21.799 1.168 -0.591 1.00 87.06 99 SER A CA 1
ATOM 764 C C . SER A 1 99 ? -20.399 0.586 -0.385 1.00 87.06 99 SER A C 1
ATOM 766 O O . SER A 1 99 ? -20.138 -0.551 -0.780 1.00 87.06 99 SER A O 1
ATOM 768 N N . ASN A 1 100 ? -19.517 1.312 0.312 1.00 86.31 100 ASN A N 1
ATOM 769 C CA . ASN A 1 100 ? -18.180 0.821 0.664 1.00 86.31 100 ASN A CA 1
ATOM 770 C C . ASN A 1 100 ? -18.246 -0.405 1.592 1.00 86.31 100 ASN A C 1
ATOM 772 O O . ASN A 1 100 ? -17.528 -1.385 1.388 1.00 86.31 100 ASN A O 1
ATOM 776 N N . LEU A 1 101 ? -19.149 -0.401 2.580 1.00 87.44 101 LEU A N 1
ATOM 777 C CA . LEU A 1 101 ? -19.382 -1.561 3.446 1.00 87.44 101 LEU A CA 1
ATOM 778 C C . LEU A 1 101 ? -19.918 -2.773 2.677 1.00 87.44 101 LEU A C 1
ATOM 780 O O . LEU A 1 101 ? -19.545 -3.900 3.007 1.00 87.44 101 LEU A O 1
ATOM 784 N N . GLN A 1 102 ? -20.759 -2.565 1.661 1.00 89.00 102 GLN A N 1
ATOM 785 C CA . GLN A 1 102 ? -21.245 -3.657 0.821 1.00 89.00 102 GLN A CA 1
ATOM 786 C C . GLN A 1 102 ? -20.109 -4.275 0.001 1.00 89.00 102 GLN A C 1
ATOM 788 O O . GLN A 1 102 ? -19.972 -5.494 -0.001 1.00 89.00 102 GLN A O 1
ATOM 793 N N . LEU A 1 103 ? -19.235 -3.466 -0.609 1.00 88.56 103 LEU A N 1
ATOM 794 C CA . LEU A 1 103 ? -18.057 -3.981 -1.322 1.00 88.56 103 LEU A CA 1
ATOM 795 C C . LEU A 1 103 ? -17.115 -4.758 -0.401 1.00 88.56 103 LEU A C 1
ATOM 797 O O . LEU A 1 103 ? -16.612 -5.819 -0.770 1.00 88.56 103 LEU A O 1
ATOM 801 N N . ILE A 1 104 ? -16.909 -4.264 0.820 1.00 91.31 104 ILE A N 1
ATOM 802 C CA . ILE A 1 104 ? -16.164 -4.981 1.856 1.00 91.31 104 ILE A CA 1
ATOM 803 C C . ILE A 1 104 ? -16.833 -6.324 2.176 1.00 91.31 104 ILE A C 1
ATOM 805 O O . ILE A 1 104 ? -16.156 -7.353 2.245 1.00 91.31 104 ILE A O 1
ATOM 809 N N . ALA A 1 105 ? -18.154 -6.339 2.363 1.00 91.25 105 ALA A N 1
ATOM 810 C CA . ALA A 1 105 ? -18.893 -7.564 2.636 1.00 91.25 105 ALA A CA 1
ATOM 811 C C . ALA A 1 105 ? -18.776 -8.558 1.472 1.00 91.25 105 ALA A C 1
ATOM 813 O O . ALA A 1 105 ? -18.514 -9.733 1.714 1.00 91.25 105 ALA A O 1
ATOM 814 N N . ASP A 1 106 ? -18.882 -8.098 0.229 1.00 89.44 106 ASP A N 1
ATOM 815 C CA . ASP A 1 106 ? -18.743 -8.936 -0.961 1.00 89.44 106 ASP A CA 1
ATOM 816 C C . ASP A 1 106 ? -17.318 -9.485 -1.103 1.00 89.44 106 ASP A C 1
ATOM 818 O O . ASP A 1 106 ? -17.132 -10.652 -1.449 1.00 89.44 106 ASP A O 1
ATOM 822 N N . ALA A 1 107 ? -16.301 -8.677 -0.795 1.00 91.50 107 ALA A N 1
ATOM 823 C CA . ALA A 1 107 ? -14.906 -9.097 -0.852 1.00 91.50 107 ALA A CA 1
ATOM 824 C C . ALA A 1 107 ? -14.586 -10.189 0.183 1.00 91.50 107 ALA A C 1
ATOM 826 O O . ALA A 1 107 ? -13.913 -11.170 -0.140 1.00 91.50 107 ALA A O 1
ATOM 827 N N . ILE A 1 108 ? -15.081 -10.020 1.415 1.00 91.50 108 ILE A N 1
ATOM 828 C CA . ILE A 1 108 ? -14.757 -10.881 2.560 1.00 91.50 108 ILE A CA 1
ATOM 829 C C . ILE A 1 108 ? -15.755 -12.034 2.705 1.00 91.50 108 ILE A C 1
ATOM 831 O O . ILE A 1 108 ? -15.372 -13.197 2.634 1.00 91.50 108 ILE A O 1
ATOM 835 N N . LYS A 1 109 ? -17.048 -11.739 2.886 1.00 88.19 109 LYS A N 1
ATOM 836 C CA . LYS A 1 109 ? -18.093 -12.763 3.075 1.00 88.19 109 LYS A CA 1
ATOM 837 C C . LYS A 1 109 ? -18.431 -13.483 1.776 1.00 88.19 109 LYS A C 1
ATOM 839 O O . LYS A 1 109 ? -18.749 -14.666 1.813 1.00 88.19 109 LYS A O 1
ATOM 844 N N . GLY A 1 110 ? -18.344 -12.786 0.643 1.00 89.19 110 GLY A N 1
ATOM 845 C CA . GLY A 1 110 ? -18.505 -13.388 -0.681 1.00 89.19 110 GLY A CA 1
ATOM 846 C C . GLY A 1 110 ? -17.313 -14.247 -1.120 1.00 89.19 110 GLY A C 1
ATOM 847 O O . GLY A 1 110 ? -17.375 -14.856 -2.183 1.00 89.19 110 GLY A O 1
ATOM 848 N N . GLY A 1 111 ? -16.238 -14.314 -0.323 1.00 92.88 111 GLY A N 1
ATOM 849 C CA . GLY A 1 111 ? -15.107 -15.212 -0.564 1.00 92.88 111 GLY A CA 1
ATOM 850 C C . GLY A 1 111 ? -14.219 -14.823 -1.749 1.00 92.88 111 GLY A C 1
ATOM 851 O O . GLY A 1 111 ? -13.506 -15.676 -2.271 1.00 92.88 111 GLY A O 1
ATOM 852 N N . LYS A 1 112 ? -14.246 -13.557 -2.191 1.00 95.75 112 LYS A N 1
ATOM 853 C CA . LYS A 1 112 ? -13.394 -13.088 -3.299 1.00 95.75 112 LYS A CA 1
ATOM 854 C C . LYS A 1 112 ? -11.927 -12.974 -2.887 1.00 95.75 112 LYS A C 1
ATOM 856 O O . LYS A 1 112 ? -11.039 -13.253 -3.690 1.00 95.75 112 LYS A O 1
ATOM 861 N N . ILE A 1 113 ? -11.662 -12.582 -1.640 1.00 96.38 113 ILE A N 1
ATOM 862 C CA . ILE A 1 113 ? -10.315 -12.546 -1.059 1.00 96.38 113 ILE A CA 1
ATOM 863 C C . ILE A 1 113 ? -10.076 -13.842 -0.282 1.00 96.38 113 ILE A C 1
ATOM 865 O O . ILE A 1 113 ? -10.757 -14.119 0.702 1.00 96.38 113 ILE A O 1
ATOM 869 N N . LYS A 1 114 ? -9.070 -14.616 -0.698 1.00 96.81 114 LYS A N 1
ATOM 870 C CA . LYS A 1 114 ? -8.712 -15.904 -0.080 1.00 96.81 114 LYS A CA 1
ATOM 871 C C . LYS A 1 114 ? -8.160 -15.758 1.345 1.00 96.81 114 LYS A C 1
ATOM 873 O O . LYS A 1 114 ? -8.298 -16.673 2.149 1.00 96.81 114 LYS A O 1
ATOM 878 N N . TYR A 1 115 ? -7.546 -14.611 1.636 1.00 97.06 115 TYR A N 1
ATOM 879 C CA . TYR A 1 115 ? -6.845 -14.299 2.884 1.00 97.06 115 TYR A CA 1
ATOM 880 C C . TYR A 1 115 ? -7.394 -13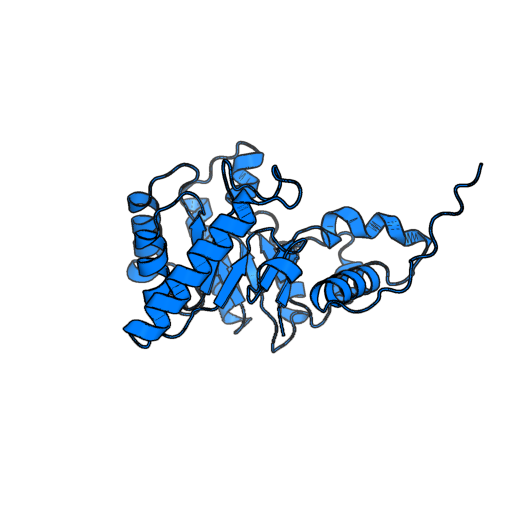.007 3.507 1.00 97.06 115 TYR A C 1
ATOM 882 O O . TYR A 1 115 ? -6.778 -11.945 3.373 1.00 97.06 115 TYR A O 1
ATOM 890 N N . PRO A 1 116 ? -8.592 -13.044 4.114 1.00 95.88 116 PRO A N 1
ATOM 891 C CA . PRO A 1 116 ? -9.256 -11.848 4.636 1.00 95.88 116 PRO A CA 1
ATOM 892 C C . PRO A 1 116 ? -8.443 -11.127 5.724 1.00 95.88 116 PRO A C 1
ATOM 894 O O . PRO A 1 116 ? -8.523 -9.908 5.848 1.00 95.88 116 PRO A O 1
ATOM 897 N N . GLU A 1 117 ? -7.601 -11.847 6.464 1.00 96.25 117 GLU A N 1
ATOM 898 C CA . GLU A 1 117 ? -6.677 -11.302 7.462 1.00 96.25 117 GLU A CA 1
ATOM 899 C C . GLU A 1 117 ? -5.551 -10.445 6.855 1.00 96.25 117 GLU A C 1
ATOM 901 O O . GLU A 1 117 ? -4.892 -9.693 7.576 1.00 96.25 117 GLU A O 1
ATOM 906 N N . ARG A 1 118 ? -5.353 -10.543 5.534 1.00 97.62 118 ARG A N 1
ATOM 907 C CA . ARG A 1 118 ? -4.400 -9.768 4.724 1.00 97.62 118 ARG A CA 1
ATOM 908 C C . ARG A 1 118 ? -5.107 -8.806 3.764 1.00 97.62 118 ARG A C 1
ATOM 910 O O . ARG A 1 118 ? -4.524 -8.362 2.776 1.00 97.62 118 ARG A O 1
ATOM 917 N N . ALA A 1 119 ? -6.363 -8.472 4.042 1.00 97.50 119 ALA A N 1
ATOM 918 C CA . ALA A 1 119 ? -7.093 -7.445 3.317 1.00 97.50 119 ALA A CA 1
ATOM 919 C C . ALA A 1 119 ? -6.930 -6.076 3.992 1.00 97.50 119 ALA A C 1
ATOM 921 O O . ALA A 1 119 ? -6.949 -5.969 5.219 1.00 97.50 119 ALA A O 1
ATOM 922 N N . MET A 1 120 ? -6.803 -5.028 3.180 1.00 97.88 120 MET A N 1
ATOM 923 C CA . MET A 1 120 ? -6.768 -3.638 3.620 1.00 97.88 120 MET A CA 1
ATOM 924 C C . MET A 1 120 ? -8.024 -2.916 3.146 1.00 97.88 120 MET A C 1
ATOM 926 O O . MET A 1 120 ? -8.241 -2.771 1.943 1.00 97.88 120 MET A O 1
ATOM 930 N N . ALA A 1 121 ? -8.833 -2.441 4.091 1.00 95.56 121 ALA A N 1
ATOM 931 C CA . ALA A 1 121 ? -9.950 -1.548 3.800 1.00 95.56 121 ALA A CA 1
ATOM 932 C C . ALA A 1 121 ? -9.486 -0.088 3.836 1.00 95.56 121 ALA A C 1
ATOM 934 O O . ALA A 1 121 ? -8.660 0.277 4.676 1.00 95.56 121 ALA A O 1
ATOM 935 N N . ILE A 1 122 ? -10.023 0.745 2.944 1.00 94.56 122 ILE A N 1
ATOM 936 C CA . ILE A 1 122 ? -9.703 2.172 2.895 1.00 94.56 122 ILE A CA 1
ATOM 937 C C . ILE A 1 122 ? -10.760 2.958 3.670 1.00 94.56 122 ILE A C 1
ATOM 939 O O . ILE A 1 122 ? -11.943 2.898 3.350 1.00 94.56 122 ILE A O 1
ATOM 943 N N . TRP A 1 123 ? -10.319 3.701 4.682 1.00 93.94 123 TRP A N 1
ATOM 944 C CA . TRP A 1 123 ? -11.086 4.783 5.283 1.00 93.94 123 TRP A CA 1
ATOM 945 C C . TRP A 1 123 ? -10.733 6.088 4.579 1.00 93.94 123 TRP A C 1
ATOM 947 O O . TRP A 1 123 ? -9.564 6.498 4.542 1.00 93.94 123 TRP A O 1
ATOM 957 N N . HIS A 1 124 ? -11.735 6.764 4.037 1.00 90.75 124 HIS A N 1
ATOM 958 C CA . HIS A 1 124 ? -11.547 8.087 3.469 1.00 90.75 124 HIS A CA 1
ATOM 959 C C . HIS A 1 124 ? -11.699 9.137 4.553 1.00 90.75 124 HIS A C 1
ATOM 961 O O . HIS A 1 124 ? -12.627 9.117 5.350 1.00 90.75 124 HIS A O 1
ATOM 967 N N . MET A 1 125 ? -10.803 10.116 4.575 1.00 88.31 125 MET A N 1
ATOM 968 C CA . MET A 1 125 ? -10.764 11.076 5.679 1.00 88.31 125 MET A CA 1
ATOM 969 C C . MET A 1 125 ? -11.979 12.021 5.754 1.00 88.31 125 MET A C 1
ATOM 971 O O . MET A 1 125 ? -12.088 12.782 6.716 1.00 88.31 125 MET A O 1
ATOM 975 N N . ASN A 1 126 ? -12.869 12.012 4.760 1.00 86.81 126 ASN A N 1
ATOM 976 C CA . ASN A 1 126 ? -14.165 12.694 4.788 1.00 86.81 126 ASN A CA 1
ATOM 977 C C . ASN A 1 126 ? -15.310 11.818 5.338 1.00 86.81 126 ASN A C 1
ATOM 979 O O . ASN A 1 126 ? -16.375 12.363 5.620 1.00 86.81 126 ASN A O 1
ATOM 983 N N . GLU A 1 127 ? -15.102 10.511 5.507 1.00 89.81 127 GLU A N 1
ATOM 984 C CA . GLU A 1 127 ? -16.047 9.599 6.156 1.00 89.81 127 GLU A CA 1
ATOM 985 C C . GLU A 1 127 ? -16.104 9.851 7.675 1.00 89.81 127 GLU A C 1
ATOM 987 O O . GLU A 1 127 ? -15.258 10.523 8.290 1.00 89.81 127 GLU A O 1
ATOM 992 N N . SER A 1 128 ? -17.147 9.312 8.296 1.00 92.81 128 SER A N 1
ATOM 993 C CA . SER A 1 128 ? -17.391 9.373 9.730 1.00 92.81 128 SER A CA 1
ATOM 994 C C . SER A 1 128 ? -16.357 8.569 10.525 1.00 92.81 128 SER A C 1
ATOM 996 O O . SER A 1 128 ? -15.707 7.642 10.031 1.00 92.81 128 SER A O 1
ATOM 998 N N . PHE A 1 129 ? -16.211 8.911 11.807 1.00 92.75 129 PHE A N 1
ATOM 999 C CA . PHE A 1 129 ? -15.409 8.107 12.730 1.00 92.75 129 PHE A CA 1
ATOM 1000 C C . PHE A 1 129 ? -16.094 6.785 13.103 1.00 92.75 129 PHE A C 1
ATOM 1002 O O . PHE A 1 129 ? -15.398 5.828 13.425 1.00 92.75 129 PHE A O 1
ATOM 1009 N N . ASP A 1 130 ? -17.419 6.693 12.977 1.00 91.88 130 ASP A N 1
ATOM 1010 C CA . ASP A 1 130 ? -18.157 5.436 13.145 1.00 91.88 130 ASP A CA 1
ATOM 1011 C C . ASP A 1 130 ? -17.759 4.428 12.058 1.00 91.88 130 ASP A C 1
ATOM 1013 O O . ASP A 1 130 ? -17.621 3.233 12.319 1.00 91.88 130 ASP A O 1
ATOM 1017 N N . GLN A 1 131 ? -17.516 4.899 10.830 1.00 92.19 131 GLN A N 1
ATOM 1018 C CA . GLN A 1 131 ? -16.961 4.056 9.777 1.00 92.19 131 GLN A CA 1
ATOM 1019 C C . GLN A 1 131 ? -15.532 3.612 10.107 1.00 92.19 131 GLN A C 1
ATOM 1021 O O . GLN A 1 131 ? -15.228 2.424 9.985 1.00 92.19 131 GLN A O 1
ATOM 1026 N N . LEU A 1 132 ? -14.678 4.524 10.588 1.00 92.75 132 LEU A N 1
ATOM 1027 C CA . LEU A 1 132 ? -13.326 4.168 11.031 1.00 92.75 132 LEU A CA 1
ATOM 1028 C C . LEU A 1 132 ? -13.362 3.098 12.131 1.00 92.75 132 LEU A C 1
ATOM 1030 O O . LEU A 1 132 ? -12.611 2.132 12.052 1.00 92.75 132 LEU A O 1
ATOM 1034 N N . GLU A 1 133 ? -14.256 3.228 13.114 1.00 90.94 133 GLU A N 1
ATOM 1035 C CA . GLU A 1 133 ? -14.452 2.233 14.175 1.00 90.94 133 GLU A CA 1
ATOM 1036 C C . GLU A 1 133 ? -14.767 0.847 13.607 1.00 90.94 133 GLU A C 1
ATOM 1038 O O . GLU A 1 133 ? -14.129 -0.136 13.989 1.00 90.94 133 GLU A O 1
ATOM 1043 N N . LYS A 1 134 ? -15.728 0.752 12.677 1.00 91.00 134 LYS A N 1
ATOM 1044 C CA . LYS A 1 134 ? -16.100 -0.530 12.059 1.00 91.00 134 LYS A CA 1
ATOM 1045 C C . LYS A 1 134 ? -14.890 -1.187 11.405 1.00 91.00 134 LYS A C 1
ATOM 1047 O O . LYS A 1 134 ? -14.643 -2.365 11.644 1.00 91.00 134 LYS A O 1
ATOM 1052 N N . LEU A 1 135 ? -14.126 -0.432 10.614 1.00 92.12 135 LEU A N 1
ATOM 1053 C CA . LEU A 1 135 ? -12.949 -0.964 9.925 1.00 92.12 135 LEU A CA 1
ATOM 1054 C C . LEU A 1 135 ? -11.873 -1.413 10.917 1.00 92.12 135 LEU A C 1
ATOM 1056 O O . LEU A 1 135 ? -11.333 -2.509 10.789 1.00 92.12 135 LEU A O 1
ATOM 1060 N N . PHE A 1 136 ? -11.634 -0.608 11.951 1.00 89.19 136 PHE A N 1
ATOM 1061 C CA . PHE A 1 136 ? -10.654 -0.874 13.001 1.00 89.19 136 PHE A CA 1
ATOM 1062 C C . PHE A 1 136 ? -10.924 -2.167 13.778 1.00 89.19 136 PHE A C 1
ATOM 1064 O O . PHE A 1 136 ? -10.003 -2.802 14.275 1.00 89.19 136 PHE A O 1
ATOM 1071 N N . ARG A 1 137 ? -12.195 -2.566 13.887 1.00 88.12 137 ARG A N 1
ATOM 1072 C CA . ARG A 1 137 ? -12.615 -3.786 14.590 1.00 88.12 137 ARG A CA 1
ATOM 1073 C C . ARG A 1 137 ? -12.575 -5.046 13.728 1.00 88.12 137 ARG A C 1
ATOM 1075 O O . ARG A 1 137 ? -12.688 -6.140 14.273 1.00 88.12 137 ARG A O 1
ATOM 1082 N N . ILE A 1 138 ? -12.502 -4.897 12.406 1.00 89.19 138 ILE A N 1
ATOM 1083 C CA . ILE A 1 138 ? -12.659 -5.999 11.446 1.00 89.19 138 ILE A CA 1
ATOM 1084 C C . ILE A 1 138 ? -11.330 -6.347 10.778 1.00 89.19 138 ILE A C 1
ATOM 1086 O O . ILE A 1 138 ? -11.064 -7.521 10.528 1.00 89.19 138 ILE A O 1
ATOM 1090 N N . PHE A 1 139 ? -10.512 -5.344 10.463 1.00 94.25 139 PHE A N 1
ATOM 1091 C CA . PHE A 1 139 ? -9.334 -5.512 9.621 1.00 94.25 139 PHE A CA 1
ATOM 1092 C C . PHE A 1 139 ? -8.043 -5.437 10.414 1.00 94.25 139 PHE A C 1
ATOM 1094 O O . PHE A 1 139 ? -7.924 -4.615 11.309 1.00 94.25 139 PHE A O 1
ATOM 1101 N N . ASN A 1 140 ? -7.043 -6.213 9.993 1.00 95.62 140 ASN A N 1
ATOM 1102 C CA . ASN A 1 140 ? -5.665 -6.077 10.471 1.00 95.62 140 ASN A CA 1
ATOM 1103 C C . ASN A 1 140 ? -4.913 -4.937 9.772 1.00 95.62 140 ASN A C 1
ATOM 1105 O O . ASN A 1 140 ? -3.884 -4.491 10.271 1.00 95.62 140 ASN A O 1
ATOM 1109 N N . PHE A 1 141 ? -5.410 -4.479 8.620 1.00 97.38 141 PHE A N 1
ATOM 1110 C CA . PHE A 1 141 ? -4.830 -3.401 7.828 1.00 97.38 141 PHE A CA 1
ATOM 1111 C C . PHE A 1 141 ? -5.908 -2.378 7.477 1.00 97.38 141 PHE A C 1
ATOM 1113 O O . PHE A 1 141 ? -6.928 -2.717 6.876 1.00 97.38 141 PHE A O 1
ATOM 1120 N N . VAL A 1 142 ? -5.665 -1.112 7.805 1.00 96.88 142 VAL A N 1
ATOM 1121 C CA . VAL A 1 142 ? -6.548 -0.003 7.432 1.00 96.88 142 VAL A CA 1
ATOM 1122 C C . VAL A 1 142 ? -5.735 1.041 6.678 1.00 96.88 142 VAL A C 1
ATOM 1124 O O . VAL A 1 142 ? -4.758 1.594 7.189 1.00 96.88 142 VAL A O 1
ATOM 1127 N N . GLY A 1 143 ? -6.137 1.300 5.438 1.00 95.88 143 GLY A N 1
ATOM 1128 C CA . GLY A 1 143 ? -5.583 2.357 4.609 1.00 95.88 143 GLY A CA 1
ATOM 1129 C C . GLY A 1 143 ? -6.327 3.667 4.837 1.00 95.88 143 GLY A C 1
ATOM 1130 O O . GLY A 1 143 ? -7.543 3.685 4.977 1.00 95.88 143 GLY A O 1
ATOM 1131 N N . PHE A 1 144 ? -5.607 4.779 4.874 1.00 93.81 144 PHE A N 1
ATOM 1132 C CA . PHE A 1 144 ? -6.171 6.119 4.981 1.00 93.81 144 PHE A CA 1
ATOM 1133 C C . PHE A 1 144 ? -6.050 6.808 3.627 1.00 93.81 144 PHE A C 1
ATOM 1135 O O . PHE A 1 144 ? -4.945 7.101 3.160 1.00 93.81 144 PHE A O 1
ATOM 1142 N N . GLY A 1 145 ? -7.195 7.073 3.004 1.00 90.75 145 GLY A N 1
ATOM 1143 C CA . GLY A 1 145 ? -7.305 7.843 1.773 1.00 90.75 145 GLY A CA 1
ATOM 1144 C C . GLY A 1 145 ? -7.537 9.322 2.071 1.00 90.75 145 GLY A C 1
ATOM 1145 O O . GLY A 1 145 ? -8.589 9.701 2.589 1.00 90.75 145 GLY A O 1
ATOM 1146 N N . SER A 1 146 ? -6.582 10.191 1.724 1.00 83.38 146 SER A N 1
ATOM 1147 C CA . SER A 1 146 ? -6.828 11.639 1.750 1.00 83.38 146 SER A CA 1
ATOM 1148 C C . SER A 1 146 ? -7.654 12.060 0.536 1.00 83.38 146 SER A C 1
ATOM 1150 O O . SER A 1 146 ? -7.283 11.742 -0.594 1.00 83.38 146 SER A O 1
ATOM 1152 N N . CYS A 1 147 ? -8.719 12.826 0.745 1.00 76.75 147 CYS A N 1
ATOM 1153 C CA . CYS A 1 147 ? -9.617 13.277 -0.316 1.00 76.75 147 CYS A CA 1
ATOM 1154 C C . CYS A 1 147 ? -10.228 14.651 0.013 1.00 76.75 147 CYS A C 1
ATOM 1156 O O . CYS A 1 147 ? -10.121 15.147 1.137 1.00 76.75 147 CYS A O 1
ATOM 1158 N N . GLY A 1 148 ? -10.855 15.289 -0.981 1.00 72.38 148 GLY A N 1
ATOM 1159 C CA . GLY A 1 148 ? -11.586 16.547 -0.787 1.00 72.38 148 GLY A CA 1
ATOM 1160 C C . GLY A 1 148 ? -10.727 17.677 -0.205 1.00 72.38 148 GLY A C 1
ATOM 1161 O O . GLY A 1 148 ? -9.654 17.985 -0.727 1.00 72.38 148 GLY A O 1
ATOM 1162 N N . GLU A 1 149 ? -11.217 18.301 0.868 1.00 64.75 149 GLU A N 1
ATOM 1163 C CA . GLU A 1 149 ? -10.554 19.410 1.577 1.00 64.75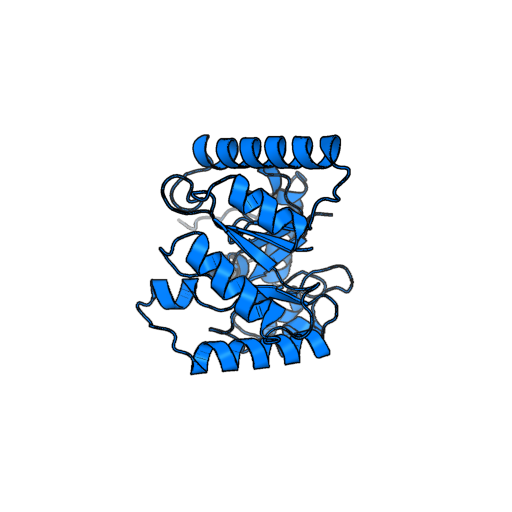 149 GLU A CA 1
ATOM 1164 C C . GL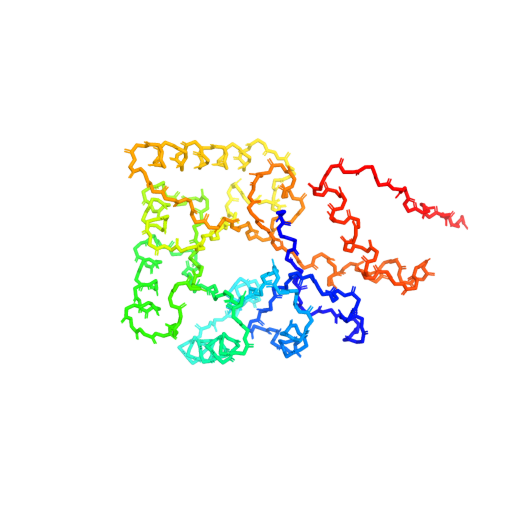U A 1 149 ? -9.329 18.972 2.390 1.00 64.75 149 GLU A C 1
ATOM 1166 O O . GLU A 1 149 ? -8.460 19.787 2.695 1.00 64.75 149 GLU A O 1
ATOM 1171 N N . VAL A 1 150 ? -9.223 17.680 2.708 1.00 66.88 150 VAL A N 1
ATOM 1172 C CA . VAL A 1 150 ? -8.098 17.088 3.447 1.00 66.88 150 VAL A CA 1
ATOM 1173 C C . VAL A 1 150 ? -7.138 16.331 2.528 1.00 66.88 150 VAL A C 1
ATOM 1175 O O . VAL A 1 150 ? -6.293 15.580 3.004 1.00 66.88 150 VAL A O 1
ATOM 1178 N N . ASP A 1 151 ? -7.223 16.548 1.213 1.00 74.75 151 ASP A N 1
ATOM 1179 C CA . ASP A 1 151 ? -6.317 15.961 0.225 1.00 74.75 151 ASP A CA 1
ATOM 1180 C C . ASP A 1 151 ? -4.871 16.436 0.452 1.00 74.75 151 ASP A C 1
ATOM 1182 O O . ASP A 1 151 ? -4.571 17.638 0.467 1.00 74.75 151 ASP A O 1
ATOM 1186 N N . ILE A 1 152 ? -3.961 15.473 0.610 1.00 72.75 152 ILE A N 1
ATOM 1187 C CA . ILE A 1 152 ? -2.533 15.709 0.818 1.00 72.75 152 ILE A CA 1
ATOM 1188 C C . ILE A 1 152 ? -1.861 16.389 -0.386 1.00 72.75 152 ILE A C 1
ATOM 1190 O O . ILE A 1 152 ? -0.856 17.079 -0.226 1.00 72.75 152 ILE A O 1
ATOM 1194 N N . ALA A 1 153 ? -2.403 16.217 -1.596 1.00 67.25 153 ALA A N 1
ATOM 1195 C CA . ALA A 1 153 ? -1.866 16.821 -2.810 1.00 67.25 153 ALA A CA 1
ATOM 1196 C C . ALA A 1 153 ? -2.230 18.308 -2.936 1.00 67.25 153 ALA A C 1
ATOM 1198 O O . ALA A 1 153 ? -1.463 19.082 -3.510 1.00 67.25 153 ALA A O 1
ATOM 1199 N N . LYS A 1 154 ? -3.390 18.711 -2.400 1.00 60.91 154 LYS A N 1
ATOM 1200 C CA . LYS A 1 154 ? -3.891 20.095 -2.460 1.00 60.91 154 LYS A CA 1
ATOM 1201 C C . LYS A 1 154 ? -3.375 20.945 -1.306 1.00 60.91 154 LYS A C 1
ATOM 1203 O O . LYS A 1 154 ? -3.137 22.140 -1.468 1.00 60.91 154 LYS A O 1
ATOM 1208 N N . ASN A 1 155 ? -3.144 20.323 -0.155 1.00 53.69 155 ASN A N 1
ATOM 1209 C CA . ASN A 1 155 ? -2.634 21.001 1.022 1.00 53.69 155 ASN A CA 1
ATOM 1210 C C . ASN A 1 155 ? -1.108 20.855 1.098 1.00 53.69 155 ASN A C 1
ATOM 1212 O O . ASN A 1 155 ? -0.596 19.823 1.534 1.00 53.69 155 ASN A O 1
ATOM 1216 N N . LYS A 1 156 ? -0.356 21.922 0.762 1.00 53.78 156 LYS A N 1
ATOM 1217 C CA . LYS A 1 156 ? 1.011 22.109 1.310 1.00 53.78 156 LYS A CA 1
ATOM 1218 C C . LYS A 1 156 ? 0.934 21.776 2.803 1.00 53.78 156 LYS A C 1
ATOM 1220 O O . LYS A 1 156 ? -0.020 22.253 3.406 1.00 53.78 156 LYS A O 1
ATOM 1225 N N . PRO A 1 157 ? 1.854 20.980 3.387 1.00 49.94 157 PRO A N 1
ATOM 1226 C CA . PRO A 1 157 ? 1.653 20.281 4.661 1.00 49.94 157 PRO A CA 1
ATOM 1227 C C . PRO A 1 157 ? 1.078 21.224 5.723 1.00 49.94 157 PRO A C 1
ATOM 1229 O O . PRO A 1 157 ? 1.809 21.983 6.354 1.00 49.94 157 PRO A O 1
ATOM 1232 N N . GLY A 1 158 ? -0.246 21.194 5.842 1.00 57.00 158 GLY A N 1
ATOM 1233 C CA . GLY A 1 158 ? -1.061 22.234 6.451 1.00 57.00 158 GLY A CA 1
ATOM 1234 C C . GLY A 1 158 ? -2.001 21.631 7.481 1.00 57.00 158 GLY A C 1
ATOM 1235 O O . GLY A 1 158 ? -2.175 20.411 7.556 1.00 57.00 158 GLY A O 1
ATOM 1236 N N . SER A 1 159 ? -2.563 22.498 8.318 1.00 63.03 159 SER A N 1
ATOM 1237 C CA . SER A 1 159 ? -3.231 22.129 9.565 1.00 63.03 159 SER A CA 1
ATOM 1238 C C . SER A 1 159 ? -4.412 21.179 9.386 1.00 63.03 159 SER A C 1
ATOM 1240 O O . SER A 1 159 ? -4.540 20.296 10.216 1.00 63.03 159 SER A O 1
ATOM 1242 N N . ALA A 1 160 ? -5.237 21.297 8.339 1.00 75.50 160 ALA A N 1
ATOM 1243 C CA . ALA A 1 160 ? -6.500 20.552 8.239 1.00 75.50 160 ALA A CA 1
ATOM 1244 C C . ALA A 1 160 ? -6.312 19.026 8.131 1.00 75.50 160 ALA A C 1
ATOM 1246 O O . ALA A 1 160 ? -6.850 18.279 8.946 1.00 75.50 160 ALA A O 1
ATOM 1247 N N . TYR A 1 161 ? -5.486 18.559 7.190 1.00 78.50 161 TYR A N 1
ATOM 1248 C CA . TYR A 1 161 ? -5.154 17.135 7.044 1.00 78.50 161 TYR A CA 1
ATOM 1249 C C . TYR A 1 161 ? -4.477 16.577 8.307 1.00 78.50 161 TYR A C 1
ATOM 1251 O O . TYR A 1 161 ? -4.890 15.549 8.843 1.00 78.50 161 TYR A O 1
ATOM 1259 N N . ILE A 1 162 ? -3.472 17.289 8.835 1.00 79.00 162 ILE A N 1
ATOM 1260 C CA . ILE A 1 162 ? -2.765 16.873 10.056 1.00 79.00 162 ILE A CA 1
ATOM 1261 C C . ILE A 1 162 ? -3.717 16.874 11.262 1.00 79.00 162 ILE A C 1
ATOM 1263 O O . ILE A 1 162 ? -3.638 15.982 12.100 1.00 79.00 162 ILE A O 1
ATOM 1267 N N . ALA A 1 163 ? -4.625 17.845 11.365 1.00 82.62 163 ALA A N 1
ATOM 1268 C CA . ALA A 1 163 ? -5.616 17.931 12.432 1.00 82.62 163 ALA A CA 1
ATOM 1269 C C . ALA A 1 163 ? -6.615 16.779 12.351 1.00 82.62 163 ALA A C 1
ATOM 1271 O O . ALA A 1 163 ? -6.882 16.155 13.373 1.00 82.62 163 ALA A O 1
ATOM 1272 N N . LYS A 1 164 ? -7.102 16.433 11.155 1.00 86.06 164 LYS A N 1
ATOM 1273 C CA . LYS A 1 164 ? -7.990 15.281 10.964 1.00 86.06 164 LYS A CA 1
ATOM 1274 C C . LYS A 1 164 ? -7.288 13.964 11.306 1.00 86.06 164 LYS A C 1
ATOM 1276 O O . LYS A 1 164 ? -7.883 13.124 11.970 1.00 86.06 164 LYS A O 1
ATOM 1281 N N . ILE A 1 165 ? -6.004 13.817 10.967 1.00 87.44 165 ILE A N 1
ATOM 1282 C CA . ILE A 1 165 ? -5.186 12.681 11.424 1.00 87.44 165 ILE A CA 1
ATOM 1283 C C . ILE A 1 165 ? -5.032 12.664 12.944 1.00 87.44 165 ILE A C 1
ATOM 1285 O O . ILE A 1 165 ? -5.168 11.610 13.553 1.00 87.44 165 ILE A O 1
ATOM 1289 N N . LYS A 1 166 ? -4.783 13.813 13.583 1.00 86.75 166 LYS A N 1
ATOM 1290 C CA . LYS A 1 166 ? -4.721 13.900 15.051 1.00 86.75 166 LYS A CA 1
ATOM 1291 C C . LYS A 1 166 ? -6.049 13.508 15.699 1.00 86.75 166 LYS A C 1
ATOM 1293 O O . LYS A 1 166 ? -6.038 12.817 16.709 1.00 86.75 166 LYS A O 1
ATOM 1298 N N . GLN A 1 167 ? -7.175 13.916 15.115 1.00 90.38 167 GLN A N 1
ATOM 1299 C CA . GLN A 1 167 ? -8.505 13.503 15.566 1.00 90.38 167 GLN A CA 1
ATOM 1300 C C . GLN A 1 167 ? -8.699 11.991 15.408 1.00 90.38 167 GLN A C 1
ATOM 1302 O O . GLN A 1 167 ? -9.155 11.349 16.348 1.00 90.38 167 GLN A O 1
ATOM 1307 N N . ALA A 1 168 ? -8.299 11.416 14.268 1.00 90.38 168 ALA A N 1
ATOM 1308 C CA . ALA A 1 168 ? -8.351 9.973 14.048 1.00 90.38 168 ALA A CA 1
ATOM 1309 C C . ALA A 1 168 ? -7.479 9.210 15.056 1.00 90.38 168 ALA A C 1
ATOM 1311 O O . ALA A 1 168 ? -7.942 8.240 15.643 1.00 90.38 168 ALA A O 1
ATOM 1312 N N . TRP A 1 169 ? -6.257 9.677 15.331 1.00 87.94 169 TRP A N 1
ATOM 1313 C CA . TRP A 1 169 ? -5.398 9.094 16.365 1.00 87.94 169 TRP A CA 1
ATOM 1314 C C . TRP A 1 169 ? -6.034 9.149 17.748 1.00 87.94 169 TRP A C 1
ATOM 1316 O O . TRP A 1 169 ? -6.130 8.120 18.404 1.00 87.94 169 TRP A O 1
ATOM 1326 N N . ALA A 1 170 ? -6.526 10.318 18.164 1.00 88.81 170 ALA A N 1
ATOM 1327 C CA . ALA A 1 170 ? -7.182 10.471 19.460 1.00 88.81 170 ALA A CA 1
ATOM 1328 C C . ALA A 1 170 ? -8.411 9.556 19.594 1.00 88.81 170 ALA A C 1
ATOM 1330 O O . ALA A 1 170 ? -8.638 8.973 20.653 1.00 88.81 170 ALA A O 1
ATOM 1331 N N . PHE A 1 171 ? -9.179 9.397 18.512 1.00 89.56 171 PHE A N 1
ATOM 1332 C CA . PHE A 1 171 ? -10.290 8.454 18.447 1.00 89.56 171 PHE A CA 1
ATOM 1333 C C . PHE A 1 171 ? -9.802 7.008 18.617 1.00 89.56 171 PHE A C 1
ATOM 1335 O O . PHE A 1 171 ? -10.265 6.311 19.516 1.00 89.56 171 PHE A O 1
ATOM 1342 N N . MET A 1 172 ? -8.820 6.569 17.826 1.00 86.69 172 MET A N 1
ATOM 1343 C CA . MET A 1 172 ? -8.272 5.208 17.904 1.00 86.69 172 MET A CA 1
ATOM 1344 C C . MET A 1 172 ? -7.638 4.907 19.274 1.00 86.69 172 MET A C 1
ATOM 1346 O O . MET A 1 172 ? -7.822 3.816 19.811 1.00 86.69 172 MET A O 1
ATOM 1350 N N . ASP A 1 173 ? -6.940 5.871 19.881 1.00 88.12 173 ASP A N 1
ATOM 1351 C CA . ASP A 1 173 ? -6.356 5.749 21.223 1.00 88.12 173 ASP A CA 1
ATOM 1352 C C . ASP A 1 173 ? -7.432 5.592 22.303 1.00 88.12 173 ASP A C 1
ATOM 1354 O O . ASP A 1 173 ? -7.306 4.754 23.202 1.00 88.12 173 ASP A O 1
ATOM 1358 N N . TYR A 1 174 ? -8.513 6.372 22.209 1.00 88.19 174 TYR A N 1
ATOM 1359 C CA . TYR A 1 174 ? -9.662 6.238 23.101 1.00 88.19 174 TYR A CA 1
ATOM 1360 C C . TYR A 1 174 ? -10.277 4.838 23.009 1.00 88.19 174 TYR A C 1
ATOM 1362 O O . TYR A 1 174 ? -10.510 4.203 24.039 1.00 88.19 174 TYR A O 1
ATOM 1370 N N . TRP A 1 175 ? -10.503 4.343 21.790 1.00 84.19 175 TRP A N 1
ATOM 1371 C CA . TRP A 1 175 ? -11.097 3.028 21.554 1.00 84.19 175 TRP A CA 1
ATOM 1372 C C . TRP A 1 175 ? -10.215 1.887 22.053 1.00 84.19 175 TRP A C 1
ATOM 1374 O O . TRP A 1 175 ? -10.707 1.015 22.774 1.00 84.19 175 TRP A O 1
ATOM 1384 N N . GLN A 1 176 ? -8.912 1.935 21.765 1.00 85.94 176 GLN A N 1
ATOM 1385 C CA . GLN A 1 176 ? -7.950 0.969 22.292 1.00 85.94 176 GLN A CA 1
ATOM 1386 C C . GLN A 1 176 ? -7.989 0.940 23.825 1.00 85.94 176 GLN A C 1
ATOM 1388 O O . GLN A 1 176 ? -8.119 -0.126 24.420 1.00 85.94 176 GLN A O 1
ATOM 1393 N N . LYS A 1 177 ? -7.933 2.107 24.482 1.00 89.12 177 LYS A N 1
ATOM 1394 C CA . LYS A 1 177 ? -7.930 2.184 25.950 1.00 89.12 177 LYS A CA 1
ATOM 1395 C C . LYS A 1 177 ? -9.245 1.714 26.571 1.00 89.12 177 LYS A C 1
ATOM 1397 O O . LYS A 1 177 ? -9.229 1.090 27.627 1.00 89.12 177 LYS A O 1
ATOM 1402 N N . LYS A 1 178 ? -10.381 2.051 25.958 1.00 88.31 178 LYS A N 1
ATOM 1403 C CA . LYS A 1 178 ? -11.709 1.758 26.511 1.00 88.31 178 LYS A CA 1
ATOM 1404 C C . LYS A 1 178 ? -12.123 0.301 26.326 1.00 88.31 178 LYS A C 1
ATOM 1406 O O . LYS A 1 178 ? -12.771 -0.244 27.213 1.00 88.31 178 LYS A O 1
ATOM 1411 N N . TYR A 1 179 ? -11.775 -0.304 25.192 1.00 86.38 179 TYR A N 1
ATOM 1412 C CA . TYR A 1 179 ? -12.265 -1.630 24.809 1.00 86.38 179 TYR A CA 1
ATOM 1413 C C . TYR A 1 179 ? -11.166 -2.693 24.697 1.00 86.38 179 TYR A C 1
ATOM 1415 O O . TYR A 1 179 ? -11.487 -3.851 24.451 1.00 86.38 179 TYR A O 1
ATOM 1423 N N . GLY A 1 180 ? -9.892 -2.331 24.884 1.00 85.56 180 GLY A N 1
ATOM 1424 C CA . GLY A 1 180 ? -8.770 -3.273 24.820 1.00 85.56 180 GLY A CA 1
ATOM 1425 C C . GLY A 1 180 ? -8.539 -3.854 23.424 1.00 85.56 180 GLY A C 1
ATOM 1426 O O . GLY A 1 180 ? -8.114 -4.996 23.307 1.00 85.56 180 GLY A O 1
ATOM 1427 N N . ILE A 1 181 ? -8.875 -3.100 22.374 1.00 81.50 181 ILE A N 1
ATOM 1428 C CA . ILE A 1 181 ? -8.766 -3.545 20.979 1.00 81.50 181 ILE A CA 1
ATOM 1429 C C . ILE A 1 181 ? -7.387 -3.164 20.444 1.00 81.50 181 ILE A C 1
ATOM 1431 O O . ILE A 1 181 ? -6.997 -1.994 20.519 1.00 81.50 181 ILE A O 1
ATOM 1435 N N . ASP A 1 182 ? -6.664 -4.139 19.899 1.00 85.31 182 ASP A N 1
ATOM 1436 C CA . ASP A 1 182 ? -5.374 -3.898 19.260 1.00 85.31 182 ASP A CA 1
ATOM 1437 C C . ASP A 1 182 ? -5.528 -3.030 18.015 1.00 85.31 182 ASP A C 1
ATOM 1439 O O . ASP A 1 182 ? -6.493 -3.144 17.259 1.00 85.31 182 ASP A O 1
ATOM 1443 N N . LYS A 1 183 ? -4.560 -2.133 17.810 1.00 88.19 183 LYS A N 1
ATOM 1444 C CA . LYS A 1 183 ? -4.565 -1.286 16.623 1.00 88.19 183 LYS A CA 1
ATOM 1445 C C . LYS A 1 183 ? -4.207 -2.132 15.395 1.00 88.19 183 LYS A C 1
ATOM 1447 O O . LYS A 1 183 ? -3.195 -2.834 15.444 1.00 88.19 183 LYS A O 1
ATOM 1452 N N . PRO A 1 184 ? -4.961 -2.027 14.290 1.00 93.88 184 PRO A N 1
ATOM 1453 C CA . PRO A 1 184 ? -4.519 -2.556 13.022 1.00 93.88 184 PRO A CA 1
ATOM 1454 C C . PRO A 1 184 ? -3.332 -1.753 12.507 1.00 93.88 184 PRO A C 1
ATOM 1456 O O . PRO A 1 184 ? -3.072 -0.625 12.932 1.00 93.88 184 PRO A O 1
ATOM 1459 N N . TRP A 1 185 ? -2.645 -2.331 11.536 1.00 95.94 185 TRP A N 1
ATOM 1460 C CA . TRP A 1 185 ? -1.623 -1.651 10.769 1.00 95.94 185 TRP A CA 1
ATOM 1461 C C . TRP A 1 185 ? -2.239 -0.496 9.976 1.00 95.94 185 TRP A C 1
ATOM 1463 O O . TRP A 1 185 ? -3.099 -0.706 9.113 1.00 95.94 185 TRP A O 1
ATOM 1473 N N . ILE A 1 186 ? -1.771 0.724 10.229 1.00 95.88 186 ILE A N 1
ATOM 1474 C CA . ILE A 1 186 ? -2.265 1.931 9.573 1.00 95.88 186 ILE A CA 1
ATOM 1475 C C . ILE A 1 186 ? -1.344 2.310 8.412 1.00 95.88 186 ILE A C 1
ATOM 1477 O O . ILE A 1 186 ? -0.152 2.598 8.578 1.00 95.88 186 ILE A O 1
ATOM 1481 N N . HIS A 1 187 ? -1.912 2.345 7.208 1.00 96.69 187 HIS A N 1
ATOM 1482 C CA . HIS A 1 187 ? -1.217 2.728 5.984 1.00 96.69 187 HIS A CA 1
ATOM 1483 C C . HIS A 1 187 ? -1.741 4.062 5.449 1.00 96.69 187 HIS A C 1
ATOM 1485 O O . HIS A 1 187 ? -2.944 4.235 5.303 1.00 96.69 187 HIS A O 1
ATOM 1491 N N . MET A 1 188 ? -0.865 5.008 5.106 1.00 94.06 188 MET A N 1
ATOM 1492 C CA . MET A 1 188 ? -1.290 6.233 4.420 1.00 94.06 188 MET A CA 1
ATOM 1493 C C . MET A 1 188 ? -1.184 6.078 2.904 1.00 94.06 188 MET A C 1
ATOM 1495 O O . MET A 1 188 ? -0.069 6.066 2.371 1.00 94.06 188 MET A O 1
ATOM 1499 N N . MET A 1 189 ? -2.329 6.095 2.218 1.00 93.44 189 MET A N 1
ATOM 1500 C CA . MET A 1 189 ? -2.364 6.066 0.759 1.00 93.44 189 MET A CA 1
ATOM 1501 C C . MET A 1 189 ? -1.716 7.338 0.199 1.00 93.44 189 MET A C 1
ATOM 1503 O O . MET A 1 189 ? -2.104 8.462 0.528 1.00 93.44 189 MET A O 1
ATOM 1507 N N . ARG A 1 190 ? -0.709 7.169 -0.659 1.00 89.31 190 ARG A N 1
ATOM 1508 C CA . ARG A 1 190 ? 0.063 8.221 -1.339 1.00 89.31 190 ARG A CA 1
ATOM 1509 C C . ARG A 1 190 ? 0.732 9.211 -0.371 1.00 89.31 190 ARG A C 1
ATOM 1511 O O . ARG A 1 190 ? 1.014 10.357 -0.734 1.00 89.31 190 AR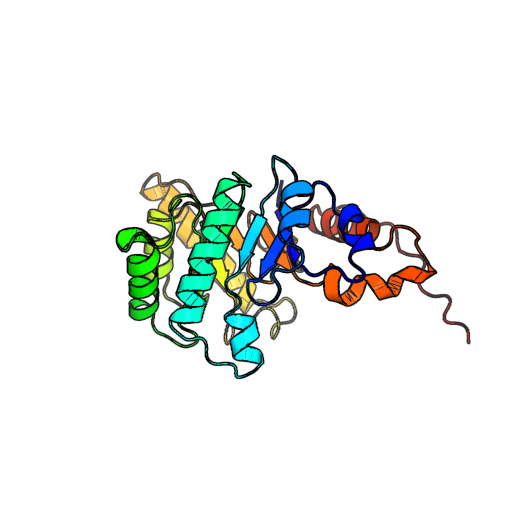G A O 1
ATOM 1518 N N . GLY A 1 191 ? 1.002 8.775 0.862 1.00 88.44 191 GLY A N 1
ATOM 1519 C CA . GLY A 1 191 ? 1.413 9.619 1.985 1.00 88.44 191 GLY A CA 1
ATOM 1520 C C . GLY A 1 191 ? 2.901 9.647 2.326 1.00 88.44 191 GLY A C 1
ATOM 1521 O O . GLY A 1 191 ? 3.275 10.274 3.319 1.00 88.44 191 GLY A O 1
ATOM 1522 N N . LEU A 1 192 ? 3.775 8.990 1.554 1.00 89.12 192 LEU A N 1
ATOM 1523 C CA . LEU A 1 192 ? 5.183 8.801 1.947 1.00 89.12 192 LEU A CA 1
ATOM 1524 C C . LEU A 1 192 ? 5.906 10.108 2.317 1.00 89.12 192 LEU A C 1
ATOM 1526 O O . LEU A 1 192 ? 6.683 10.163 3.270 1.00 89.12 192 LEU A O 1
ATOM 1530 N N . GLY A 1 193 ? 5.604 11.197 1.603 1.00 84.56 193 GLY A N 1
ATOM 1531 C CA . GLY A 1 193 ? 6.218 12.508 1.820 1.00 84.56 193 GLY A CA 1
ATOM 1532 C C . GLY A 1 193 ? 5.960 13.122 3.202 1.00 84.56 193 GLY A C 1
ATOM 1533 O O . GLY A 1 193 ? 6.745 13.978 3.622 1.00 84.56 193 GLY A O 1
ATOM 1534 N N . VAL A 1 194 ? 4.913 12.681 3.911 1.00 83.31 194 VAL A N 1
ATOM 1535 C CA . VAL A 1 194 ? 4.512 13.173 5.243 1.00 83.31 194 VAL A CA 1
ATOM 1536 C C . VAL A 1 194 ? 4.556 12.095 6.328 1.00 83.31 194 VAL A C 1
ATOM 1538 O O . VAL A 1 194 ? 4.208 12.387 7.468 1.00 83.31 194 VAL A O 1
ATOM 1541 N N . LEU A 1 195 ? 5.026 10.881 6.022 1.00 87.56 195 LEU A N 1
ATOM 1542 C CA . LEU A 1 195 ? 5.058 9.748 6.959 1.00 87.56 195 LEU A CA 1
ATOM 1543 C C . LEU A 1 195 ? 5.802 10.062 8.280 1.00 87.56 195 LEU A C 1
ATOM 1545 O O . LEU A 1 195 ? 5.399 9.636 9.367 1.00 87.56 195 LEU A O 1
ATOM 1549 N N . HIS A 1 196 ? 6.853 10.883 8.209 1.00 84.00 196 HIS A N 1
ATOM 1550 C CA . HIS A 1 196 ? 7.577 11.401 9.378 1.00 84.00 196 HIS A CA 1
ATOM 1551 C C . HIS A 1 196 ? 6.697 12.225 10.337 1.00 84.00 196 HIS A C 1
ATOM 1553 O O . HIS A 1 196 ? 6.966 12.238 11.533 1.00 84.00 196 HIS A O 1
ATOM 1559 N N . LYS A 1 197 ? 5.626 12.864 9.845 1.00 81.88 197 LYS A N 1
ATOM 1560 C CA . LYS A 1 197 ? 4.747 13.760 10.620 1.00 81.88 197 LYS A CA 1
ATOM 1561 C C . LYS A 1 197 ? 3.509 13.082 11.201 1.00 81.88 197 LYS A C 1
ATOM 1563 O O . LYS A 1 197 ? 2.961 13.583 12.175 1.00 81.88 197 LYS A O 1
ATOM 1568 N N . ILE A 1 198 ? 3.033 12.007 10.573 1.00 82.56 198 ILE A N 1
ATOM 1569 C CA . ILE A 1 198 ? 1.711 11.427 10.874 1.00 82.56 198 ILE A CA 1
ATOM 1570 C C . ILE A 1 198 ? 1.763 10.211 11.800 1.00 82.56 198 ILE A C 1
ATOM 1572 O O . ILE A 1 198 ? 0.737 9.833 12.347 1.00 82.56 198 ILE A O 1
ATOM 1576 N N . GLY A 1 199 ? 2.937 9.601 11.990 1.00 82.62 199 GLY A N 1
ATOM 1577 C CA . GLY A 1 199 ? 3.109 8.491 12.937 1.00 82.62 199 GLY A CA 1
ATOM 1578 C C . GLY A 1 199 ? 2.562 7.131 12.487 1.00 82.62 199 GLY A C 1
ATOM 1579 O O . GLY A 1 199 ? 2.610 6.204 13.278 1.00 82.62 199 GLY A O 1
ATOM 1580 N N . PHE A 1 200 ? 2.077 6.998 11.250 1.00 91.94 200 PHE A N 1
ATOM 1581 C CA . PHE A 1 200 ? 1.519 5.744 10.722 1.00 91.94 200 PHE A CA 1
ATOM 1582 C C . PHE A 1 200 ? 2.598 4.669 10.516 1.00 91.94 200 PHE A C 1
ATOM 1584 O O . PHE A 1 200 ? 3.785 4.994 10.379 1.00 91.94 200 PHE A O 1
ATOM 1591 N N . ASP A 1 201 ? 2.175 3.403 10.453 1.00 95.25 201 ASP A N 1
ATOM 1592 C CA . ASP A 1 201 ? 3.058 2.243 10.284 1.00 95.25 201 ASP A CA 1
ATOM 1593 C C . ASP A 1 201 ? 3.708 2.218 8.905 1.00 95.25 201 ASP A C 1
ATOM 1595 O O . ASP A 1 201 ? 4.859 1.806 8.752 1.00 95.25 201 ASP A O 1
ATOM 1599 N N . SER A 1 202 ? 2.994 2.701 7.887 1.00 96.50 202 SER A N 1
ATOM 1600 C CA . SER A 1 202 ? 3.505 2.748 6.521 1.00 96.50 202 SER A CA 1
ATOM 1601 C C . SER A 1 202 ? 2.825 3.806 5.660 1.00 96.50 202 SER A C 1
ATOM 1603 O O . SER A 1 202 ? 1.782 4.352 6.017 1.00 96.50 202 SER A O 1
ATOM 1605 N N . ALA A 1 203 ? 3.426 4.103 4.513 1.00 95.50 203 ALA A N 1
ATOM 1606 C CA . ALA A 1 203 ? 2.806 4.912 3.471 1.00 95.50 203 ALA A CA 1
ATOM 1607 C C . ALA A 1 203 ? 3.411 4.580 2.110 1.00 95.50 203 ALA A C 1
ATOM 1609 O O . ALA A 1 203 ? 4.595 4.237 2.040 1.00 95.50 203 ALA A O 1
ATOM 1610 N N . ASP A 1 204 ? 2.634 4.727 1.039 1.00 95.81 204 ASP A N 1
ATOM 1611 C CA . ASP A 1 204 ? 3.120 4.517 -0.320 1.00 95.81 204 ASP A CA 1
ATOM 1612 C C . ASP A 1 204 ? 3.388 5.822 -1.081 1.00 95.81 204 ASP A C 1
ATOM 1614 O O . ASP A 1 204 ? 2.944 6.922 -0.724 1.00 95.81 204 ASP A O 1
ATOM 1618 N N . SER A 1 205 ? 4.195 5.707 -2.135 1.00 93.94 205 SER A N 1
ATOM 1619 C CA . SER A 1 205 ? 4.346 6.737 -3.158 1.00 93.94 205 SER A CA 1
ATOM 1620 C C . SER A 1 205 ? 5.011 6.184 -4.415 1.00 93.94 205 SER A C 1
ATOM 1622 O O . SER A 1 205 ? 5.962 5.409 -4.339 1.00 93.94 205 SER A O 1
ATOM 1624 N N . CYS A 1 206 ? 4.619 6.699 -5.581 1.00 93.88 206 CYS A N 1
ATOM 1625 C CA . CYS A 1 206 ? 5.323 6.468 -6.846 1.00 93.88 206 CYS A CA 1
ATOM 1626 C C . CYS A 1 206 ? 6.500 7.452 -7.061 1.00 93.88 206 CYS A C 1
ATOM 1628 O O . CYS A 1 206 ? 6.959 7.620 -8.186 1.00 93.88 206 CYS A O 1
ATOM 1630 N N . ASN A 1 207 ? 6.976 8.171 -6.031 1.00 93.94 207 ASN A N 1
ATOM 1631 C CA . ASN A 1 207 ? 7.986 9.229 -6.200 1.00 93.94 207 ASN A CA 1
ATOM 1632 C C . ASN A 1 207 ? 9.286 8.718 -6.839 1.00 93.94 207 ASN A C 1
ATOM 1634 O O . ASN A 1 207 ? 9.799 9.354 -7.758 1.00 93.94 207 ASN A O 1
ATOM 1638 N N . ILE A 1 208 ? 9.788 7.561 -6.390 1.00 95.56 208 ILE A N 1
ATOM 1639 C CA . ILE A 1 208 ? 10.974 6.948 -6.998 1.00 95.56 208 ILE A CA 1
ATOM 1640 C C . ILE A 1 208 ? 10.681 6.647 -8.466 1.00 95.56 208 ILE A C 1
ATOM 1642 O O . ILE A 1 208 ? 11.373 7.209 -9.308 1.00 95.56 208 ILE A O 1
ATOM 1646 N N . ALA A 1 209 ? 9.627 5.878 -8.772 1.00 95.38 209 ALA A N 1
ATOM 1647 C CA . ALA A 1 209 ? 9.210 5.541 -10.139 1.00 95.38 209 ALA A CA 1
ATOM 1648 C C . ALA A 1 209 ? 9.147 6.760 -11.077 1.00 95.38 209 ALA A C 1
ATOM 1650 O O . ALA A 1 209 ? 9.612 6.700 -12.211 1.00 95.38 209 ALA A O 1
ATOM 1651 N N . MET A 1 210 ? 8.629 7.888 -10.586 1.00 94.00 210 MET A N 1
ATOM 1652 C CA . MET A 1 210 ? 8.431 9.096 -11.389 1.00 94.00 210 MET A CA 1
ATOM 1653 C C . MET A 1 210 ? 9.681 9.976 -11.529 1.00 94.00 210 MET A C 1
ATOM 1655 O O . MET A 1 210 ? 9.813 10.696 -12.520 1.00 94.00 210 MET A O 1
ATOM 1659 N N . ASN A 1 211 ? 10.576 9.986 -10.534 1.00 95.19 211 ASN A N 1
ATOM 1660 C CA . ASN A 1 211 ? 11.594 11.037 -10.407 1.00 95.19 211 ASN A CA 1
ATOM 1661 C C . ASN A 1 211 ? 13.038 10.533 -10.272 1.00 95.19 211 ASN A C 1
ATOM 1663 O O . ASN A 1 211 ? 13.951 11.360 -10.312 1.00 95.19 211 ASN A O 1
ATOM 1667 N N . HIS A 1 212 ? 13.289 9.224 -10.144 1.00 94.00 212 HIS A N 1
ATOM 1668 C CA . HIS A 1 212 ? 14.651 8.702 -9.951 1.00 94.00 212 HIS A CA 1
ATOM 1669 C C . HIS A 1 212 ? 15.615 9.092 -11.083 1.00 94.00 212 HIS A C 1
ATOM 1671 O O . HIS A 1 212 ? 16.793 9.358 -10.839 1.00 94.00 212 HIS A O 1
ATOM 1677 N N . TRP A 1 213 ? 15.110 9.201 -12.315 1.00 92.88 213 TRP A N 1
ATOM 1678 C CA . TRP A 1 213 ? 15.900 9.534 -13.501 1.00 92.88 213 TRP A CA 1
ATOM 1679 C C . TRP A 1 213 ? 16.621 10.884 -13.403 1.00 92.88 213 TRP A C 1
ATOM 1681 O O . TRP A 1 213 ? 17.615 11.083 -14.099 1.00 92.88 213 TRP A O 1
ATOM 1691 N N . ARG A 1 214 ? 16.168 11.799 -12.535 1.00 91.62 214 ARG A N 1
ATOM 1692 C CA . ARG A 1 214 ? 16.771 13.130 -12.363 1.00 91.62 214 ARG A CA 1
ATOM 1693 C C . ARG A 1 214 ? 18.222 13.073 -11.880 1.00 91.62 214 ARG A C 1
ATOM 1695 O O . ARG A 1 214 ? 18.998 13.957 -12.214 1.00 91.62 214 ARG A O 1
ATOM 1702 N N . ASN A 1 215 ? 18.599 12.017 -11.155 1.00 87.38 215 ASN A N 1
ATOM 1703 C CA . ASN A 1 215 ? 19.955 11.837 -10.620 1.00 87.38 215 ASN A CA 1
ATOM 1704 C C . ASN A 1 215 ? 20.786 10.807 -11.399 1.00 87.38 215 ASN A C 1
ATOM 1706 O O . ASN A 1 215 ? 21.904 10.492 -10.995 1.00 87.38 215 ASN A O 1
ATOM 1710 N N . LYS A 1 216 ? 20.271 10.281 -12.521 1.00 88.44 216 LYS A N 1
ATOM 1711 C CA . LYS A 1 216 ? 20.885 9.146 -13.233 1.00 88.44 216 LYS A CA 1
ATOM 1712 C C . LYS A 1 216 ? 22.304 9.412 -13.749 1.00 88.44 216 LYS A C 1
ATOM 1714 O O . LYS A 1 216 ? 23.073 8.470 -13.885 1.00 88.44 216 LYS A O 1
ATOM 1719 N N . ASN A 1 217 ? 22.632 10.673 -14.041 1.00 89.12 217 ASN A N 1
ATOM 1720 C CA . ASN A 1 217 ? 23.948 11.075 -14.547 1.00 89.12 217 ASN A CA 1
ATOM 1721 C C . ASN A 1 217 ? 24.948 11.377 -13.423 1.00 89.12 217 ASN A C 1
ATOM 1723 O O . ASN A 1 217 ? 26.144 11.432 -13.675 1.00 89.12 217 ASN A O 1
ATOM 1727 N N . ASN A 1 218 ? 24.461 11.568 -12.196 1.00 85.75 218 ASN A N 1
ATOM 1728 C CA . ASN A 1 218 ? 25.286 11.975 -11.061 1.00 85.75 218 ASN A CA 1
ATOM 1729 C C . ASN A 1 218 ? 25.612 10.786 -10.149 1.00 85.75 218 ASN A C 1
ATOM 1731 O O . ASN A 1 218 ? 26.594 10.826 -9.415 1.00 85.75 218 ASN A O 1
ATOM 1735 N N . VAL A 1 219 ? 24.777 9.737 -10.164 1.00 86.19 219 VAL A N 1
ATOM 1736 C CA . VAL A 1 219 ? 24.866 8.609 -9.230 1.00 86.19 219 VAL A CA 1
ATOM 1737 C C . VAL A 1 219 ? 24.552 7.290 -9.938 1.00 86.19 219 VAL A C 1
ATOM 1739 O O . VAL A 1 219 ? 23.477 7.109 -10.510 1.00 86.19 219 VAL A O 1
ATOM 1742 N N . VAL A 1 220 ? 25.479 6.332 -9.845 1.00 86.31 220 VAL A N 1
ATOM 1743 C CA . VAL A 1 220 ? 25.363 5.003 -10.478 1.00 86.31 220 VAL A CA 1
ATOM 1744 C C . VAL A 1 220 ? 24.129 4.245 -9.960 1.00 86.31 220 VAL A C 1
ATOM 1746 O O . VAL A 1 220 ? 23.284 3.810 -10.744 1.00 86.31 220 VAL A O 1
ATOM 1749 N N . HIS A 1 221 ? 23.958 4.174 -8.637 1.00 92.94 221 HIS A N 1
ATOM 1750 C CA . HIS A 1 221 ? 22.806 3.548 -7.972 1.00 92.94 221 HIS A CA 1
ATOM 1751 C C . HIS A 1 221 ? 21.758 4.578 -7.528 1.00 92.94 221 HIS A C 1
ATOM 1753 O O . HIS A 1 221 ? 21.318 4.602 -6.380 1.00 92.94 221 HIS A O 1
ATOM 1759 N N . HIS A 1 222 ? 21.374 5.474 -8.440 1.00 93.75 222 HIS A N 1
ATOM 1760 C CA . HIS A 1 222 ? 20.465 6.583 -8.143 1.00 93.75 222 HIS A CA 1
ATOM 1761 C C . HIS A 1 222 ? 19.077 6.156 -7.628 1.00 93.75 222 HIS A C 1
ATOM 1763 O O . HIS A 1 222 ? 18.422 6.963 -6.973 1.00 93.75 222 HIS A O 1
ATOM 1769 N N . VAL A 1 223 ? 18.607 4.929 -7.900 1.00 96.44 223 VAL A N 1
ATOM 1770 C CA . VAL A 1 223 ? 17.333 4.428 -7.349 1.00 96.44 223 VAL A CA 1
ATOM 1771 C C . VAL A 1 223 ? 17.500 4.057 -5.876 1.00 96.44 223 VAL A C 1
ATOM 1773 O O . VAL A 1 223 ? 16.725 4.544 -5.054 1.00 96.44 223 VAL A O 1
ATOM 1776 N N . ALA A 1 224 ? 18.533 3.275 -5.540 1.00 95.75 224 ALA A N 1
ATOM 1777 C CA . ALA A 1 224 ? 18.853 2.923 -4.152 1.00 95.75 224 ALA A CA 1
ATOM 1778 C C . ALA A 1 224 ? 19.108 4.180 -3.312 1.00 95.75 224 ALA A C 1
ATOM 1780 O O . ALA A 1 224 ? 18.452 4.395 -2.299 1.00 95.75 224 ALA A O 1
ATOM 1781 N N . GLN A 1 225 ? 19.954 5.087 -3.809 1.00 94.50 225 GLN A N 1
ATOM 1782 C CA . GLN A 1 225 ? 20.258 6.330 -3.106 1.00 94.50 225 GLN A CA 1
ATOM 1783 C C . GLN A 1 225 ? 19.000 7.180 -2.863 1.00 94.50 225 GLN A C 1
ATOM 1785 O O . GLN A 1 225 ? 18.866 7.823 -1.824 1.00 94.50 225 GLN A O 1
ATOM 1790 N N . PHE A 1 226 ? 18.055 7.213 -3.808 1.00 94.69 226 PHE A N 1
ATOM 1791 C CA . PHE A 1 226 ? 16.809 7.945 -3.593 1.00 94.69 226 PHE A CA 1
ATOM 1792 C C . PHE A 1 226 ? 15.957 7.286 -2.498 1.00 94.69 226 PHE A C 1
ATOM 1794 O O . PHE A 1 226 ? 15.409 7.997 -1.654 1.00 94.69 226 PHE A O 1
ATOM 1801 N N . ALA A 1 227 ? 15.887 5.954 -2.458 1.00 94.19 227 ALA A N 1
ATOM 1802 C CA . ALA A 1 227 ? 15.226 5.238 -1.370 1.00 94.19 227 ALA A CA 1
ATOM 1803 C C . ALA A 1 227 ? 15.870 5.552 -0.010 1.00 94.19 227 ALA A C 1
ATOM 1805 O O . ALA A 1 227 ? 15.155 5.942 0.913 1.00 94.19 227 ALA A O 1
ATOM 1806 N N . ASP A 1 228 ? 17.202 5.513 0.081 1.00 92.44 228 ASP A N 1
ATOM 1807 C CA . ASP A 1 228 ? 17.942 5.804 1.316 1.00 92.44 228 ASP A CA 1
ATOM 1808 C C . ASP A 1 228 ? 17.667 7.226 1.825 1.00 92.44 228 ASP A C 1
ATOM 1810 O O . ASP A 1 228 ? 17.464 7.451 3.017 1.00 92.44 228 ASP A O 1
ATOM 1814 N N . ARG A 1 229 ? 17.568 8.210 0.920 1.00 89.88 229 ARG A N 1
ATOM 1815 C CA . ARG A 1 229 ? 17.220 9.590 1.300 1.00 89.88 229 ARG A CA 1
ATOM 1816 C C . ARG A 1 229 ? 15.793 9.719 1.823 1.00 89.88 229 ARG A C 1
ATOM 1818 O O . ARG A 1 229 ? 15.538 10.532 2.713 1.00 89.88 229 ARG A O 1
ATOM 1825 N N . LEU A 1 230 ? 14.848 8.966 1.263 1.00 90.88 230 LEU A N 1
ATOM 1826 C CA . LEU A 1 230 ? 13.478 8.944 1.777 1.00 90.88 230 LEU A CA 1
ATOM 1827 C C . LEU A 1 230 ? 13.437 8.306 3.168 1.00 90.88 230 LEU A C 1
ATOM 1829 O O . LEU A 1 230 ? 12.754 8.829 4.047 1.00 90.88 230 LEU A O 1
ATOM 1833 N N . GLU A 1 231 ? 14.195 7.233 3.380 1.00 91.00 231 GLU A N 1
ATOM 1834 C CA . GLU A 1 231 ? 14.304 6.540 4.663 1.00 91.00 231 GLU A CA 1
ATOM 1835 C C . GLU A 1 231 ? 14.922 7.430 5.745 1.00 91.00 231 GLU A C 1
ATOM 1837 O O . GLU A 1 231 ? 14.311 7.632 6.795 1.00 91.00 231 GLU A O 1
ATOM 1842 N N . ALA A 1 232 ? 16.057 8.069 5.459 1.00 88.44 232 ALA A N 1
ATOM 1843 C CA . ALA A 1 232 ? 16.686 9.006 6.384 1.00 88.44 232 ALA A CA 1
ATOM 1844 C C . ALA A 1 232 ? 15.772 10.203 6.710 1.00 88.44 232 ALA A C 1
ATOM 1846 O O . ALA A 1 232 ? 15.657 10.586 7.875 1.00 88.44 232 ALA A O 1
ATOM 1847 N N . LYS A 1 233 ? 15.008 10.725 5.734 1.00 85.38 233 LYS A N 1
ATOM 1848 C CA . LYS A 1 233 ? 13.975 11.743 6.004 1.00 85.38 233 LYS A CA 1
ATOM 1849 C C . LYS A 1 233 ? 12.888 11.227 6.954 1.00 85.38 233 LYS A C 1
ATOM 1851 O O . LYS A 1 233 ? 12.440 11.969 7.824 1.00 85.38 233 LYS A O 1
ATOM 1856 N N . VAL A 1 234 ? 12.421 9.990 6.775 1.00 85.56 234 VAL A N 1
ATOM 1857 C CA . VAL A 1 234 ? 11.382 9.397 7.636 1.00 85.56 234 VAL A CA 1
ATOM 1858 C C . VAL A 1 234 ? 11.889 9.149 9.056 1.00 85.56 234 VAL A C 1
ATOM 1860 O O . VAL A 1 234 ? 11.128 9.331 10.009 1.00 85.56 234 VAL A O 1
ATOM 1863 N N . ASN A 1 235 ? 13.168 8.806 9.189 1.00 84.62 235 ASN A N 1
ATOM 1864 C CA . ASN A 1 235 ? 13.839 8.547 10.458 1.00 84.62 235 ASN A CA 1
ATOM 1865 C C . ASN A 1 235 ? 14.408 9.815 11.127 1.00 84.62 235 ASN A C 1
ATOM 1867 O O . ASN A 1 235 ? 15.057 9.701 12.162 1.00 84.62 235 ASN A O 1
ATOM 1871 N N . ASN A 1 236 ? 14.156 11.010 10.570 1.00 80.25 236 ASN A N 1
ATOM 1872 C CA . ASN A 1 236 ? 14.715 12.290 11.028 1.00 80.25 236 ASN A CA 1
ATOM 1873 C C . ASN A 1 236 ? 16.253 12.272 11.171 1.00 80.25 236 ASN A C 1
ATOM 1875 O O . ASN A 1 236 ? 16.802 12.873 12.091 1.00 80.25 236 ASN A O 1
ATOM 1879 N N . GLN A 1 237 ? 16.945 11.570 10.275 1.00 70.81 237 GLN A N 1
ATOM 1880 C CA . GLN A 1 237 ? 18.406 11.551 10.209 1.00 70.81 237 GLN A CA 1
ATOM 1881 C C . GLN A 1 237 ? 18.912 12.712 9.339 1.00 70.81 237 GLN A C 1
ATOM 1883 O O . GLN A 1 237 ? 18.266 13.068 8.348 1.00 70.81 237 GLN A O 1
ATOM 1888 N N . GLU A 1 238 ? 20.065 13.295 9.692 1.00 60.19 238 GLU A N 1
ATOM 1889 C CA . GLU A 1 238 ? 20.730 14.285 8.837 1.00 60.19 238 GLU A CA 1
ATOM 1890 C C . GLU A 1 238 ? 21.066 13.659 7.480 1.00 60.19 238 GLU A C 1
ATOM 1892 O O . GLU A 1 238 ? 21.674 12.593 7.382 1.00 60.19 238 GLU A O 1
ATOM 1897 N N . LEU A 1 239 ? 20.622 14.321 6.414 1.00 54.31 239 LEU A N 1
ATOM 1898 C CA . LEU A 1 239 ? 20.910 13.920 5.047 1.00 54.31 239 LEU A CA 1
ATOM 1899 C C . LEU A 1 239 ? 22.163 14.657 4.594 1.00 54.31 239 LEU A C 1
ATOM 1901 O O . LEU A 1 239 ? 22.160 15.886 4.582 1.00 54.31 239 LEU A O 1
ATOM 1905 N N . ASN A 1 240 ? 23.176 13.934 4.113 1.00 49.38 240 ASN A N 1
ATOM 1906 C CA . ASN A 1 240 ? 24.210 14.568 3.300 1.00 49.38 240 ASN A CA 1
ATOM 1907 C C . ASN A 1 240 ? 23.529 15.277 2.120 1.00 49.38 240 ASN A C 1
ATOM 1909 O O . ASN A 1 240 ? 22.667 14.694 1.440 1.00 49.38 240 ASN A O 1
ATOM 1913 N N . GLU A 1 241 ? 23.884 16.541 1.890 1.00 48.12 241 GLU A N 1
ATOM 1914 C CA . GLU A 1 241 ? 23.430 17.251 0.702 1.00 48.12 241 GLU A CA 1
ATOM 1915 C C . GLU A 1 241 ? 23.853 16.441 -0.528 1.00 48.12 241 GLU A C 1
ATOM 1917 O O . GLU A 1 241 ? 24.999 16.001 -0.646 1.00 48.12 241 GLU A O 1
ATOM 1922 N N . LEU A 1 242 ? 22.914 16.203 -1.455 1.00 46.62 242 LEU A N 1
ATOM 1923 C CA . LEU A 1 242 ? 23.359 15.841 -2.798 1.00 46.62 242 LEU A CA 1
ATOM 1924 C C . LEU A 1 242 ? 24.197 17.013 -3.299 1.00 46.62 242 LEU A C 1
ATOM 1926 O O . LEU A 1 242 ? 23.808 18.142 -2.998 1.00 46.62 242 LEU A O 1
ATOM 1930 N N . PRO A 1 243 ? 25.264 16.783 -4.082 1.00 40.22 243 PRO A N 1
ATOM 1931 C CA . PRO A 1 243 ? 25.920 17.870 -4.786 1.00 40.22 243 PRO A CA 1
ATOM 1932 C C . PRO A 1 243 ? 24.842 18.611 -5.579 1.00 40.22 243 PRO A C 1
ATOM 1934 O O . PRO A 1 243 ? 24.297 18.100 -6.563 1.00 40.22 243 PRO A O 1
ATOM 1937 N N . LEU A 1 244 ? 24.447 19.771 -5.054 1.00 36.31 244 LEU A N 1
ATOM 1938 C CA . LEU A 1 244 ? 23.557 20.690 -5.725 1.00 36.31 244 LEU A CA 1
ATOM 1939 C C . LEU A 1 244 ? 24.250 21.023 -7.035 1.00 36.31 244 LEU A C 1
ATOM 1941 O O . LEU A 1 244 ? 25.451 21.275 -7.074 1.00 36.31 244 LEU A O 1
ATOM 1945 N N . PHE A 1 245 ? 23.475 20.928 -8.104 1.00 42.03 245 PHE A N 1
ATOM 1946 C CA . PHE A 1 245 ? 23.810 21.358 -9.444 1.00 42.03 245 PHE A CA 1
ATOM 1947 C C . PHE A 1 245 ? 24.841 22.496 -9.425 1.00 42.03 245 PHE A C 1
ATOM 1949 O O . PHE A 1 245 ? 24.522 23.611 -9.014 1.00 42.03 245 PHE A O 1
ATOM 1956 N N . ASN A 1 246 ? 26.044 22.242 -9.947 1.00 33.09 246 ASN A N 1
ATOM 1957 C CA . ASN A 1 246 ? 26.698 23.287 -10.718 1.00 33.09 246 ASN A CA 1
ATOM 1958 C C . ASN A 1 246 ? 25.733 23.556 -11.868 1.00 33.09 246 ASN A C 1
ATOM 1960 O O . ASN A 1 246 ? 25.674 22.801 -12.839 1.00 33.09 246 ASN A O 1
ATOM 1964 N N . VAL A 1 247 ? 24.885 24.566 -11.691 1.00 32.47 247 VAL A N 1
ATOM 1965 C CA . VAL A 1 247 ? 24.176 25.185 -12.797 1.00 32.47 247 VAL A CA 1
ATOM 1966 C C . VAL A 1 247 ? 25.298 25.729 -13.667 1.00 32.47 247 VAL A C 1
ATOM 1968 O O . VAL A 1 247 ? 25.935 26.718 -13.314 1.00 32.47 247 VAL A O 1
ATOM 1971 N N . ALA A 1 248 ? 25.645 24.993 -14.722 1.00 34.06 248 ALA A N 1
ATOM 1972 C CA . ALA A 1 248 ? 26.477 25.544 -15.770 1.00 34.06 248 ALA A CA 1
ATOM 1973 C C . ALA A 1 248 ? 25.746 26.795 -16.272 1.00 34.06 248 ALA A C 1
ATOM 1975 O O . ALA A 1 248 ? 24.571 26.709 -16.642 1.00 34.06 248 ALA A O 1
ATOM 1976 N N . ALA A 1 249 ? 26.419 27.937 -16.138 1.00 34.78 249 ALA A N 1
ATOM 1977 C CA . ALA A 1 249 ? 26.028 29.192 -16.761 1.00 34.78 249 ALA A CA 1
ATOM 1978 C C . ALA A 1 249 ? 25.974 29.043 -18.287 1.00 34.78 249 ALA A C 1
ATOM 1980 O O . ALA A 1 249 ? 26.747 28.213 -18.823 1.00 34.78 249 ALA A O 1
#

Radius of gyration: 18.47 Å; chains: 1; bounding box: 50×47×44 Å

Secondary structure (DSSP, 8-state):
--EEEEESPPSSGGGGGGGTTSEEEEETTS-TTHHHHHHHS-TTS-EEEE--HHHHHHTTPPP-HHHHHHHHHHHHHHHHH-TTEEEEPP--TT--HHHHHHHHHHHHTTT-SS-GGGEEEEEETTS-HHHHHHHHHH-SEEEEE--GGG-TTTSSS-HHHHHHHHHHHHHHHHHHHHH-PPPPEEEETT-GGGHHHH--SEEEE-HHHHHGGGGTTT-TTHHHHHHHHHHHHHTTPPPPPP-------

Sequence (249 aa):
MKRLVHGTPITPKRLLPQLKGKSFCVSYMHPEQLAECIELVGENEILILDNGAFTAWKKGITLDAAWWDGFYAWANAAMDKCPNAVCVIPDVINGDEASNLQLIADAIKGGKIKYPERAMAIWHMNESFDQLEKLFRIFNFVGFGSCGEVDIAKNKPGSAYIAKIKQAWAFMDYWQKKYGIDKPWIHMMRGLGVLHKIGFDSADSCNIAMNHWRNKNNVVHHVAQFADRLEAKVNNQELNELPLFNVAA

Foldseek 3Di:
DAAEEAEDDAPPNVLVLLQAQHHYEYEPVHNPCLVVNLVRHRPPHAYEYHLCPVVCVVVVHDDDPVSLLVSLVVQQVSCVSHVRYAYEQDDDDVDALVRLVVSLCCCPVVCSHVCQQRYEYEDELPHDVVSVVVRQQRYLHYEYHYDDPLRPVVDPPDDPVLVSLVVNVVSVVCCCVPPVRDGHQYEYEQCLVCLLPRVGRYYYHNCLSVPLVVCVVPDVSSSSVVVVVSVCVSVVHDDDDDPPDPPDD